Protein AF-A0A9D7F1U1-F1 (afdb_monomer_lite)

Radius of gyration: 26.23 Å; chains: 1; bounding box: 65×51×96 Å

Secondary structure (DSSP, 8-state):
-PPPPPPPPP---------------TTTTS---------PPPPSS-HHHHHHHHHHHHHHHHHHHHHHHHHHHHHS---TTT-SHHHHHHHHHHHHHTT--SSS-EEETTEEE-----HHHHGGGHHHHHHT--TTHHHHHHHHHHHHHHHHHHHHTT--HHHHHHHHHHHHHHHHHHHHH-HHHHHT--HHHHHHHHHHHHHHTT-SSHHHHHHHHHHHHTT-THHHHHHHHHHHHHHHHH-HHHHHHHHHHHHHHHIIIIITTTGGG-TTHHHHHHHHHHHHHHHHTSPPTTSPTTPPPHHHHHSSSTHHHHHHHS-S-HHHHHHHHHHHHHHHHHHHHHHHHHHHHHHHHHHHS--------

Foldseek 3Di:
DDDDDDDDDDPDDPPPPPPVPPPDDPPVQFDDDQDDDDDDDDDPDDLVVLVVVLVVLLVVLLVVLVVLLVVLLVVAPDDLVQDCQVVLLVQLLVCVVVVHQSQDWDDTVPDIDGPQAFCLQRVVQNVCVVVVHPSQVSLSVLLSVLLVVVLVVCSVSVHRSVVSSCSSNVVSVVSVVCCVPPSNCSNNDSCSSLVSLCSQCVVQLQGPDLLSNLVSLQSNVRGDVVSVLCLVLSLLLCCLVPNNVSSVSNVVSNVVSCCVRPCVVHCVVPVCSNVVSVVSVVVVVLVQQDDDPPDDPPDGRPNVVPDPDPLVVLSVPPDDDSSSSVVVSVVVVSVVSVVVSVVVSVVSNVVVVVSPPPPPPPPPD

Sequence (365 aa):
MEKPVRPLLEPRSLADRRTVGCRGGPLALFPYRPCPRAPAKAPILPFWGQCLAIAVLFLACCTFVLFQIWPVFDEFPIDPLQSDVIPSMEIYVKRLLGGEKVYRTLHFPGWDVEPTYFTMNWLPYVVPELLKIDYRWLPLGIFYGMTGIFVGRMLWQRRPIGEVALKTVLPFLALWLLIREDRHIFGHSVELTAVGFYLFLALTLFHRRTWLMALGIVPCLLSRYAFTFWLPAYFAMIWIAKGFGPAFRTGLYTLLGVVLLYIIPFWMKDPGILTRGLDYYEKTAIGQWQTQPWQEPGQKPFHLNRGLSFSLVFFDYWPGALEDKIAAARKVQFWVCLIAAAGMLIGFYFWKKEGSSPSTSASLV

Structure (mmCIF, N/CA/C/O backbone):
data_AF-A0A9D7F1U1-F1
#
_entry.id   AF-A0A9D7F1U1-F1
#
loop_
_atom_site.group_PDB
_atom_site.id
_atom_site.type_symbol
_atom_site.label_atom_id
_atom_site.label_alt_id
_atom_site.label_comp_id
_atom_site.label_asym_id
_atom_site.label_entity_id
_atom_site.label_seq_id
_atom_site.pdbx_PDB_ins_code
_atom_site.Cartn_x
_atom_site.Cartn_y
_atom_site.Cartn_z
_atom_site.occupancy
_atom_site.B_iso_or_equiv
_atom_site.auth_seq_id
_atom_site.auth_comp_id
_atom_site.auth_asym_id
_atom_site.auth_atom_id
_atom_site.pdbx_PDB_model_num
ATOM 1 N N . MET A 1 1 ? -12.581 -28.860 71.027 1.00 49.88 1 MET A N 1
ATOM 2 C CA . MET A 1 1 ? -12.168 -28.273 69.733 1.00 49.88 1 MET A CA 1
ATOM 3 C C . MET A 1 1 ? -13.411 -27.732 69.046 1.00 49.88 1 MET A C 1
ATOM 5 O O . MET A 1 1 ? -14.097 -28.464 68.343 1.00 49.88 1 MET A O 1
ATOM 9 N N . GLU A 1 2 ? -13.747 -26.480 69.342 1.00 45.66 2 GLU A N 1
ATOM 10 C CA . GLU A 1 2 ? -14.898 -25.780 68.767 1.00 45.66 2 GLU A CA 1
ATOM 11 C C . GLU A 1 2 ? -14.548 -25.268 67.366 1.00 45.66 2 GLU A C 1
ATOM 13 O O . GLU A 1 2 ? -13.493 -24.669 67.152 1.00 45.66 2 GLU A O 1
ATOM 18 N N . LYS A 1 3 ? -15.415 -25.549 66.389 1.00 48.84 3 LYS A N 1
ATOM 19 C CA . LYS A 1 3 ? -15.281 -25.037 65.021 1.00 48.84 3 LYS A CA 1
ATOM 20 C C . LYS A 1 3 ? -15.786 -23.589 64.971 1.00 48.84 3 LYS A C 1
ATOM 22 O O . LYS A 1 3 ? -16.883 -23.336 65.467 1.00 48.84 3 LYS A O 1
ATOM 27 N N . PRO A 1 4 ? -15.058 -22.657 64.331 1.00 64.25 4 PRO A N 1
ATOM 28 C CA . PRO A 1 4 ? -15.508 -21.280 64.200 1.00 64.25 4 PRO A CA 1
ATOM 29 C C . PRO A 1 4 ? -16.709 -21.195 63.249 1.00 64.25 4 PRO A C 1
ATOM 31 O O . PRO A 1 4 ? -16.689 -21.714 62.128 1.00 64.25 4 PRO A O 1
ATOM 34 N N . VAL A 1 5 ? -17.759 -20.528 63.724 1.00 65.31 5 VAL A N 1
ATOM 35 C CA . VAL A 1 5 ? -18.985 -20.208 62.988 1.00 65.31 5 VAL A CA 1
ATOM 36 C C . VAL A 1 5 ? -18.647 -19.195 61.891 1.00 65.31 5 VAL A C 1
ATOM 38 O O . VAL A 1 5 ? -18.118 -18.120 62.168 1.00 65.31 5 VAL A O 1
ATOM 41 N N . ARG A 1 6 ? -18.921 -19.540 60.625 1.00 57.69 6 ARG A N 1
ATOM 42 C CA . ARG A 1 6 ? -18.781 -18.605 59.497 1.00 57.69 6 ARG A CA 1
ATOM 43 C C . ARG A 1 6 ? -19.891 -17.547 59.561 1.00 57.69 6 ARG A C 1
ATOM 45 O O . ARG A 1 6 ? -21.046 -17.928 59.748 1.00 57.69 6 ARG A O 1
ATOM 52 N N . PRO A 1 7 ? -19.581 -16.256 59.351 1.00 61.38 7 PRO A N 1
ATOM 53 C CA . PRO A 1 7 ? -20.593 -15.213 59.295 1.00 61.38 7 PRO A CA 1
ATOM 54 C C . PRO A 1 7 ? -21.490 -15.398 58.064 1.00 61.38 7 PRO A C 1
ATOM 56 O O . PRO A 1 7 ? -21.017 -15.674 56.958 1.00 61.38 7 PRO A O 1
ATOM 59 N N . LEU A 1 8 ? -22.796 -15.265 58.295 1.00 58.19 8 LEU A N 1
ATOM 60 C CA . LEU A 1 8 ? -23.842 -15.243 57.280 1.00 58.19 8 LEU A CA 1
ATOM 61 C C . LEU A 1 8 ? -23.589 -14.074 56.321 1.00 58.19 8 LEU A C 1
ATOM 63 O O . LEU A 1 8 ? -23.555 -12.916 56.727 1.00 58.19 8 LEU A O 1
ATOM 67 N N . LEU A 1 9 ? -23.382 -14.403 55.047 1.00 55.56 9 LEU A N 1
ATOM 68 C CA . LEU A 1 9 ? -23.273 -13.439 53.958 1.00 55.56 9 LEU A CA 1
ATOM 69 C C . LEU A 1 9 ? -24.599 -12.688 53.811 1.00 55.56 9 LEU A C 1
ATOM 71 O O . LEU A 1 9 ? -25.641 -13.306 53.590 1.00 55.56 9 LEU A O 1
ATOM 75 N N . GLU A 1 10 ? -24.542 -11.361 53.903 1.00 50.16 10 GLU A N 1
ATOM 76 C CA . GLU A 1 10 ? -25.684 -10.493 53.640 1.00 50.16 10 GLU A CA 1
ATOM 77 C C . GLU A 1 10 ? -26.218 -10.676 52.205 1.00 50.16 10 GLU A C 1
ATOM 79 O O . GLU A 1 10 ? -25.436 -10.802 51.249 1.00 50.16 10 GLU A O 1
ATOM 84 N N . PRO A 1 11 ? -27.549 -10.660 52.018 1.00 59.25 11 PRO A N 1
ATOM 85 C CA . PRO A 1 11 ? -28.164 -10.712 50.702 1.00 59.25 11 PRO A CA 1
ATOM 86 C C . PRO A 1 11 ? -27.845 -9.427 49.929 1.00 59.25 11 PRO A C 1
ATOM 88 O O . PRO A 1 11 ? -28.395 -8.359 50.189 1.00 59.25 11 PRO A O 1
ATOM 91 N N . ARG A 1 12 ? -26.950 -9.531 48.940 1.00 50.03 12 ARG A N 1
ATOM 92 C CA . ARG A 1 12 ? -26.678 -8.441 47.993 1.00 50.03 12 ARG A CA 1
ATOM 93 C C . ARG A 1 12 ? -27.969 -8.040 47.279 1.00 50.03 12 ARG A C 1
ATOM 95 O O . ARG A 1 12 ? -28.574 -8.849 46.575 1.00 50.03 12 ARG A O 1
ATOM 102 N N . SER A 1 13 ? -28.348 -6.777 47.450 1.00 53.91 13 SER A N 1
ATOM 103 C CA . SER A 1 13 ? -29.507 -6.158 46.813 1.00 53.91 13 SER A CA 1
ATOM 104 C C . SER A 1 13 ? -29.425 -6.300 45.282 1.00 53.91 13 SER A C 1
ATOM 106 O O . SER A 1 13 ? -28.419 -5.997 44.640 1.00 53.91 13 SER A O 1
ATOM 108 N N . LEU A 1 14 ? -30.505 -6.815 44.695 1.00 53.75 14 LEU A N 1
ATOM 109 C CA . LEU A 1 14 ? -30.678 -7.077 43.262 1.00 53.75 14 LEU A CA 1
ATOM 110 C C . LEU A 1 14 ? -31.097 -5.821 42.466 1.00 53.75 14 LEU A C 1
ATOM 112 O O . LEU A 1 14 ? -31.514 -5.934 41.314 1.00 53.75 14 LEU A O 1
ATOM 116 N N . ALA A 1 15 ? -31.011 -4.627 43.059 1.00 49.06 15 ALA A N 1
ATOM 117 C CA . ALA A 1 15 ? -31.750 -3.456 42.588 1.00 49.06 15 ALA A CA 1
ATOM 118 C C . ALA A 1 15 ? -31.075 -2.616 41.485 1.00 49.06 15 ALA A C 1
ATOM 120 O O . ALA A 1 15 ? -31.738 -1.739 40.940 1.00 49.06 15 ALA A O 1
ATOM 121 N N . ASP A 1 16 ? -29.825 -2.881 41.087 1.00 46.50 16 ASP A N 1
ATOM 122 C CA . ASP A 1 16 ? -29.094 -1.961 40.193 1.00 46.50 16 ASP A CA 1
ATOM 123 C C . ASP A 1 16 ? -28.615 -2.582 38.867 1.00 46.50 16 ASP A C 1
ATOM 125 O O . ASP A 1 16 ? -27.456 -2.502 38.464 1.00 46.50 16 ASP A O 1
ATOM 129 N N . ARG A 1 17 ? -29.535 -3.247 38.153 1.00 44.75 17 ARG A N 1
ATOM 130 C CA . ARG A 1 17 ? -29.321 -3.711 36.766 1.00 44.75 17 ARG A CA 1
ATOM 131 C C . ARG A 1 17 ? -30.152 -2.927 35.751 1.00 44.75 17 ARG A C 1
ATOM 133 O O . ARG A 1 17 ? -30.744 -3.510 34.847 1.00 44.75 17 ARG A O 1
ATOM 140 N N . ARG A 1 18 ? -30.152 -1.593 35.824 1.00 43.53 18 ARG A N 1
ATOM 141 C CA . ARG A 1 18 ? -30.482 -0.767 34.647 1.00 43.53 18 ARG A CA 1
ATOM 142 C C . ARG A 1 18 ? -29.243 -0.616 33.770 1.00 43.53 18 ARG A C 1
ATOM 144 O O . ARG A 1 18 ? -28.726 0.474 33.550 1.00 43.53 18 ARG A O 1
ATOM 151 N N . THR A 1 19 ? -28.763 -1.734 33.234 1.00 47.16 19 THR A N 1
ATOM 152 C CA . THR A 1 19 ? -27.874 -1.695 32.078 1.00 47.16 19 THR A CA 1
ATOM 153 C C . THR A 1 19 ? -28.698 -1.193 30.901 1.00 47.16 19 THR A C 1
ATOM 155 O O . THR A 1 19 ? -29.489 -1.924 30.310 1.00 47.16 19 THR A O 1
ATOM 158 N N . VAL A 1 20 ? -28.543 0.094 30.589 1.00 47.28 20 VAL A N 1
ATOM 159 C CA . VAL A 1 20 ? -29.037 0.710 29.357 1.00 47.28 20 VAL A CA 1
ATOM 160 C C . VAL A 1 20 ? -28.506 -0.122 28.193 1.00 47.28 20 VAL A C 1
ATOM 162 O O . VAL A 1 20 ? -27.335 -0.049 27.818 1.00 47.28 20 VAL A O 1
ATOM 165 N N . GLY A 1 21 ? -29.366 -0.994 27.675 1.00 40.97 21 GLY A N 1
ATOM 166 C CA . GLY A 1 21 ? -29.076 -1.847 26.542 1.00 40.97 21 GLY A CA 1
ATOM 167 C C . GLY A 1 21 ? -28.966 -0.984 25.298 1.00 40.97 21 GLY A C 1
ATOM 168 O O . GLY A 1 21 ? -29.963 -0.734 24.625 1.00 40.97 21 GLY A O 1
ATOM 169 N N . CYS A 1 22 ? -27.754 -0.539 24.973 1.00 46.47 22 CYS A N 1
ATOM 170 C CA . CYS A 1 22 ? -27.427 -0.075 23.632 1.00 46.47 22 CYS A CA 1
ATOM 171 C C . CYS A 1 22 ? -27.653 -1.251 22.671 1.00 46.47 22 CYS A C 1
ATOM 173 O O . CYS A 1 22 ? -26.765 -2.084 22.480 1.00 46.47 22 CYS A O 1
ATOM 175 N N . ARG A 1 23 ? -28.867 -1.356 22.114 1.00 45.62 23 ARG A N 1
ATOM 176 C CA . ARG A 1 23 ? -29.212 -2.327 21.071 1.00 45.62 23 ARG A CA 1
ATOM 177 C C . ARG A 1 23 ? -28.221 -2.147 19.923 1.00 45.62 23 ARG A C 1
ATOM 179 O O . ARG A 1 23 ? -28.150 -1.080 19.317 1.00 45.62 23 ARG A O 1
ATOM 186 N N . GLY A 1 24 ? -27.414 -3.176 19.675 1.00 43.91 24 GLY A N 1
ATOM 187 C CA . GLY A 1 24 ? -26.454 -3.192 18.580 1.00 43.91 24 GLY A CA 1
ATOM 188 C C . GLY A 1 24 ? -27.198 -3.161 17.252 1.00 43.91 24 GLY A C 1
ATOM 189 O O . GLY A 1 24 ? -27.845 -4.137 16.890 1.00 43.91 24 GLY A O 1
ATOM 190 N N . GLY A 1 25 ? -27.123 -2.035 16.543 1.00 48.44 25 GLY A N 1
ATOM 191 C CA . GLY A 1 25 ? -27.568 -1.956 15.156 1.00 48.44 25 GLY A CA 1
ATOM 192 C C . GLY A 1 25 ? -26.715 -2.850 14.237 1.00 48.44 25 GLY A C 1
ATOM 193 O O . GLY A 1 25 ? -25.594 -3.217 14.600 1.00 48.44 25 GLY A O 1
ATOM 194 N N . PRO A 1 26 ? -27.205 -3.176 13.030 1.00 45.78 26 PRO A N 1
ATOM 195 C CA . PRO A 1 26 ? -26.571 -4.119 12.096 1.00 45.78 26 PRO A CA 1
ATOM 196 C C . PRO A 1 26 ? -25.168 -3.709 11.600 1.00 45.78 26 PRO A C 1
ATOM 198 O O . PRO A 1 26 ? -24.435 -4.540 11.076 1.00 45.78 26 PRO A O 1
ATOM 201 N N . LEU A 1 27 ? -24.735 -2.467 11.843 1.00 46.66 27 LEU A N 1
ATOM 202 C CA . LEU A 1 27 ? -23.365 -1.988 11.596 1.00 46.66 27 LEU A CA 1
ATOM 203 C C . LEU A 1 27 ? -22.387 -2.227 12.767 1.00 46.66 27 LEU A C 1
ATOM 205 O O . LEU A 1 27 ? -21.242 -1.778 12.726 1.00 46.66 27 LEU A O 1
ATOM 209 N N . ALA A 1 28 ? -22.779 -2.988 13.797 1.00 47.84 28 ALA A N 1
ATOM 210 C CA . ALA A 1 28 ? -21.931 -3.372 14.933 1.00 47.84 28 ALA A CA 1
ATOM 211 C C . ALA A 1 28 ? -20.834 -4.407 14.583 1.00 47.84 28 ALA A C 1
ATOM 213 O O . ALA A 1 28 ? -20.447 -5.225 15.421 1.00 47.84 28 ALA A O 1
ATOM 214 N N . LEU A 1 29 ? -20.283 -4.365 13.366 1.00 47.88 29 LEU A N 1
ATOM 215 C CA . LEU A 1 29 ? -19.153 -5.202 12.955 1.00 47.88 29 LEU A CA 1
ATOM 216 C C . LEU A 1 29 ? -17.880 -4.913 13.768 1.00 47.88 29 LEU A C 1
ATOM 218 O O . LEU A 1 29 ? -17.002 -5.767 13.832 1.00 47.88 29 LEU A O 1
ATOM 222 N N . PHE A 1 30 ? -17.808 -3.763 14.453 1.00 51.59 30 PHE A N 1
ATOM 223 C CA . PHE A 1 30 ? -16.630 -3.312 15.193 1.00 51.59 30 PHE A CA 1
ATOM 224 C C . PHE A 1 30 ? -16.944 -2.885 16.640 1.00 51.59 30 PHE A C 1
ATOM 226 O O . PHE A 1 30 ? -16.985 -1.688 16.938 1.00 51.59 30 PHE A O 1
ATOM 233 N N . PRO A 1 31 ? -17.128 -3.817 17.591 1.00 46.94 31 PRO A N 1
ATOM 234 C CA . PRO A 1 31 ? -17.424 -3.463 18.975 1.00 46.94 31 PRO A CA 1
ATOM 235 C C . PRO A 1 31 ? -16.177 -2.891 19.680 1.00 46.94 31 PRO A C 1
ATOM 237 O O . PRO A 1 31 ? -15.335 -3.614 20.221 1.00 46.94 31 PRO A O 1
ATOM 240 N N . TYR A 1 32 ? -16.045 -1.567 19.684 1.00 51.88 32 TYR A N 1
ATOM 241 C CA . TYR A 1 32 ? -15.011 -0.833 20.419 1.00 51.88 32 TYR A CA 1
ATOM 242 C C . TYR A 1 32 ? -15.495 -0.519 21.844 1.00 51.88 32 TYR A C 1
ATOM 244 O O . TYR A 1 32 ? -16.664 -0.190 22.034 1.00 51.88 32 TYR A O 1
ATOM 252 N N . ARG A 1 33 ? -14.625 -0.642 22.858 1.00 49.97 33 ARG A N 1
ATOM 253 C CA . ARG A 1 33 ? -14.911 -0.090 24.194 1.00 49.97 33 ARG A CA 1
ATOM 254 C C . ARG A 1 33 ? -14.478 1.378 24.169 1.00 49.97 33 ARG A C 1
ATOM 256 O O . ARG A 1 33 ? -13.289 1.608 23.953 1.00 49.97 33 ARG A O 1
ATOM 263 N N . PRO A 1 34 ? -15.387 2.356 24.319 1.00 52.88 34 PRO A N 1
ATOM 264 C CA . PRO A 1 34 ? -14.976 3.749 24.405 1.00 52.88 34 PRO A CA 1
ATOM 265 C C . PRO A 1 34 ? -14.029 3.912 25.599 1.00 52.88 34 PRO A C 1
ATOM 267 O O . PRO A 1 34 ? -14.307 3.413 26.688 1.00 52.88 34 PRO A O 1
ATOM 270 N N . CYS A 1 35 ? -12.894 4.573 25.375 1.00 48.28 35 CYS A N 1
ATOM 271 C CA . CYS A 1 35 ? -12.052 5.038 26.470 1.00 48.28 35 CYS A CA 1
ATOM 272 C C . CYS A 1 35 ? -12.890 6.034 27.294 1.00 48.28 35 CYS A C 1
ATOM 274 O O . CYS A 1 35 ? -13.525 6.893 26.667 1.00 48.28 35 CYS A O 1
ATOM 276 N N . PRO A 1 36 ? -12.945 5.929 28.635 1.00 51.25 36 PRO A N 1
ATOM 277 C CA . PRO A 1 36 ? -13.635 6.913 29.456 1.00 51.25 36 PRO A CA 1
ATOM 278 C C . PRO A 1 36 ? -12.988 8.275 29.201 1.00 51.25 36 PRO A C 1
ATOM 280 O O . PRO A 1 36 ? -11.840 8.515 29.563 1.00 51.25 36 PRO A O 1
ATOM 283 N N . ARG A 1 37 ? -13.695 9.144 28.479 1.00 57.66 37 ARG A N 1
ATOM 284 C CA . ARG A 1 37 ? -13.260 10.518 28.236 1.00 57.66 37 ARG A CA 1
ATOM 285 C C . ARG A 1 37 ? -13.900 11.409 29.285 1.00 57.66 37 ARG A C 1
ATOM 287 O O . ARG A 1 37 ? -15.069 11.219 29.620 1.00 57.66 37 ARG A O 1
ATOM 294 N N . ALA A 1 38 ? -13.127 12.391 29.744 1.00 55.88 38 ALA A N 1
ATOM 295 C CA . ALA A 1 38 ? -13.643 13.527 30.493 1.00 55.88 38 ALA A CA 1
ATOM 296 C C . ALA A 1 38 ? -14.897 14.086 29.793 1.00 55.88 38 ALA A C 1
ATOM 298 O O . ALA A 1 38 ? -14.958 14.042 28.556 1.00 55.88 38 ALA A O 1
ATOM 299 N N . PRO A 1 39 ? -15.898 14.570 30.548 1.00 56.28 39 PRO A N 1
ATOM 300 C CA . PRO A 1 39 ? -17.157 15.040 29.989 1.00 56.28 39 PRO A CA 1
ATOM 301 C C . PRO A 1 39 ? -16.876 16.137 28.961 1.00 56.28 39 PRO A C 1
ATOM 303 O O . PRO A 1 39 ? -16.478 17.252 29.295 1.00 56.28 39 PRO A O 1
ATOM 306 N N . ALA A 1 40 ? -17.023 15.794 27.682 1.00 61.97 40 ALA A N 1
ATOM 307 C CA . ALA A 1 40 ? -16.895 16.763 26.611 1.00 61.97 40 ALA A CA 1
ATOM 308 C C . ALA A 1 40 ? -18.034 17.780 26.750 1.00 61.97 40 ALA A C 1
ATOM 310 O O . ALA A 1 40 ? -19.170 17.398 27.044 1.00 61.97 40 ALA A O 1
ATOM 311 N N . LYS A 1 41 ? -17.733 19.065 26.518 1.00 72.25 41 LYS A N 1
ATOM 312 C CA . LYS A 1 41 ? -18.761 20.105 26.370 1.00 72.25 41 LYS A CA 1
ATOM 313 C C . LYS A 1 41 ? -19.825 19.613 25.384 1.00 72.25 41 LYS A C 1
ATOM 315 O O . LYS A 1 41 ? -19.483 18.953 24.397 1.00 72.25 41 LYS A O 1
ATOM 320 N N . ALA A 1 42 ? -21.094 19.908 25.673 1.00 72.69 42 ALA A N 1
ATOM 321 C CA . ALA A 1 42 ? -22.208 19.486 24.833 1.00 72.69 42 ALA A CA 1
ATOM 322 C C . ALA A 1 42 ? -21.925 19.860 23.364 1.00 72.69 42 ALA A C 1
ATOM 324 O O . ALA A 1 42 ? -21.474 20.977 23.095 1.00 72.69 42 ALA A O 1
ATOM 325 N N . PRO A 1 43 ? -22.108 18.927 22.416 1.00 75.06 43 PRO A N 1
ATOM 326 C CA . PRO A 1 43 ? -21.813 19.202 21.020 1.00 75.06 43 PRO A CA 1
ATOM 327 C C . PRO A 1 43 ? -22.715 20.320 20.483 1.00 75.06 43 PRO A C 1
ATOM 329 O O . PRO A 1 43 ? -23.902 20.355 20.789 1.00 75.06 43 PRO A O 1
ATOM 332 N N . ILE A 1 44 ? -22.154 21.189 19.635 1.00 76.31 44 ILE A N 1
ATOM 333 C CA . ILE A 1 44 ? -22.866 22.322 19.010 1.00 76.31 44 ILE A CA 1
ATOM 334 C C . ILE A 1 44 ? -24.017 21.835 18.107 1.00 76.31 44 ILE A C 1
ATOM 336 O O . ILE A 1 44 ? -25.045 22.492 18.002 1.00 76.31 44 ILE A O 1
ATOM 340 N N . LEU A 1 45 ? -23.855 20.669 17.467 1.00 80.94 45 LEU A N 1
ATOM 341 C CA . LEU A 1 45 ? -24.839 20.066 16.561 1.00 80.94 45 LEU A CA 1
ATOM 342 C C . LEU A 1 45 ? -25.320 18.700 17.073 1.00 80.94 45 LEU A C 1
ATOM 344 O O . LEU A 1 45 ? -24.515 17.948 17.641 1.00 80.94 45 LEU A O 1
ATOM 348 N N . PRO A 1 46 ? -26.581 18.309 16.792 1.00 91.44 46 PRO A N 1
ATOM 349 C CA . PRO A 1 46 ? -27.045 16.947 17.030 1.00 91.44 46 PRO A CA 1
ATOM 350 C C . PRO A 1 46 ? -26.215 15.945 16.214 1.00 91.44 46 PRO A C 1
ATOM 352 O O . PRO A 1 46 ? -25.673 16.275 15.158 1.00 91.44 46 PRO A O 1
ATOM 355 N N . PHE A 1 47 ? -26.133 14.696 16.682 1.00 90.38 47 PHE A N 1
ATOM 356 C CA . PHE A 1 47 ? -25.312 13.647 16.057 1.00 90.38 47 PHE A CA 1
ATOM 357 C C . PHE A 1 47 ? -25.575 13.485 14.549 1.00 90.38 47 PHE A C 1
ATOM 359 O O . PHE A 1 47 ? -24.634 13.399 13.764 1.00 90.38 47 PHE A O 1
ATOM 366 N N . TRP A 1 48 ? -26.844 13.512 14.134 1.00 93.25 48 TRP A N 1
ATOM 367 C CA . TRP A 1 48 ? -27.224 13.421 12.722 1.00 93.25 48 TRP A CA 1
ATOM 368 C C . TRP A 1 48 ? -26.770 14.629 11.900 1.00 93.25 48 TRP A C 1
ATOM 370 O O . TRP A 1 48 ? -26.312 14.452 10.775 1.00 93.25 48 TRP A O 1
ATOM 380 N N . GLY A 1 49 ? -26.804 15.834 12.480 1.00 94.62 49 GLY A N 1
ATOM 381 C CA . GLY A 1 49 ? -26.275 17.040 11.840 1.00 94.62 49 GLY A CA 1
ATOM 382 C C . GLY A 1 49 ? -24.764 16.953 11.611 1.00 94.62 49 GLY A C 1
ATOM 383 O O . GLY A 1 49 ? -24.281 17.302 10.540 1.00 94.62 49 GLY A O 1
ATOM 384 N N . GLN A 1 50 ? -24.019 16.402 12.576 1.00 93.25 50 GLN A N 1
ATOM 385 C CA . GLN A 1 50 ? -22.580 16.146 12.422 1.00 93.25 50 GLN A CA 1
ATOM 386 C C . GLN A 1 50 ? -22.287 15.099 11.341 1.00 93.25 50 GLN A C 1
ATOM 388 O O . GLN A 1 50 ? -21.375 15.287 10.537 1.00 93.25 50 GLN A O 1
ATOM 393 N N . CYS A 1 51 ? -23.059 14.006 11.309 1.00 95.50 51 CYS A N 1
ATOM 394 C CA . CYS A 1 51 ? -22.906 12.967 10.291 1.00 95.50 51 CYS A CA 1
ATOM 395 C C . CYS A 1 51 ? -23.158 13.520 8.889 1.00 95.50 51 CYS A C 1
ATOM 397 O O . CYS A 1 51 ? -22.356 13.270 7.994 1.00 95.50 51 CYS A O 1
ATOM 399 N N . LEU A 1 52 ? -24.228 14.302 8.712 1.00 96.88 52 LEU A N 1
ATOM 400 C CA . LEU A 1 52 ? -24.550 14.928 7.433 1.00 96.88 52 LEU A CA 1
ATOM 401 C C . LEU A 1 52 ? -23.453 15.907 6.997 1.00 96.88 52 LEU A C 1
ATOM 403 O O . LEU A 1 52 ? -22.988 15.821 5.866 1.00 96.88 52 LEU A O 1
ATOM 407 N N . ALA A 1 53 ? -22.987 16.782 7.894 1.00 96.62 53 ALA A N 1
ATOM 408 C CA . ALA A 1 53 ? -21.931 17.745 7.581 1.00 96.62 53 ALA A CA 1
ATOM 409 C C . ALA A 1 53 ? -20.632 17.060 7.119 1.00 96.62 53 ALA A C 1
ATOM 411 O O . ALA A 1 53 ? -20.040 17.458 6.118 1.00 96.62 53 ALA A O 1
ATOM 412 N N . ILE A 1 54 ? -20.206 15.996 7.808 1.00 97.75 54 ILE A N 1
ATOM 413 C CA . ILE A 1 54 ? -19.003 15.243 7.426 1.00 97.75 54 ILE A CA 1
ATOM 414 C C . ILE A 1 54 ? -19.219 14.416 6.161 1.00 97.75 54 ILE A C 1
ATOM 416 O O . ILE A 1 54 ? -18.295 14.308 5.362 1.00 97.75 54 ILE A O 1
ATOM 420 N N . ALA A 1 55 ? -20.414 13.865 5.941 1.00 97.94 55 ALA A N 1
ATOM 421 C CA . ALA A 1 55 ? -20.732 13.173 4.696 1.00 97.94 55 ALA A CA 1
ATOM 422 C C . ALA A 1 55 ? -20.666 14.129 3.495 1.00 97.94 55 ALA A C 1
ATOM 424 O O . ALA A 1 55 ? -20.045 13.793 2.491 1.00 97.94 55 ALA A O 1
ATOM 425 N N . VAL A 1 56 ? -21.228 15.337 3.619 1.00 98.19 56 VAL A N 1
ATOM 426 C CA . VAL A 1 56 ? -21.134 16.385 2.589 1.00 98.19 56 VAL A CA 1
ATOM 427 C C . VAL A 1 56 ? -19.679 16.784 2.350 1.00 98.19 56 VAL A C 1
ATOM 429 O O . VAL A 1 56 ? -19.249 16.823 1.201 1.00 98.19 56 VAL A O 1
ATOM 432 N N . LEU A 1 57 ? -18.896 17.011 3.411 1.00 98.31 57 LEU A N 1
ATOM 433 C CA . LEU A 1 57 ? -17.468 17.324 3.291 1.00 98.31 57 LEU A CA 1
ATOM 434 C C . LEU A 1 57 ? -16.696 16.208 2.571 1.00 98.31 57 LEU A C 1
ATOM 436 O O . LEU A 1 57 ? -15.931 16.482 1.653 1.00 98.31 57 LEU A O 1
ATOM 440 N N . PHE A 1 58 ? -16.913 14.952 2.963 1.00 98.56 58 PHE A N 1
ATOM 441 C CA . PHE A 1 58 ? -16.273 13.794 2.344 1.00 98.56 58 PHE A CA 1
ATOM 442 C C . PHE A 1 58 ? -16.629 13.680 0.855 1.00 98.56 58 PHE A C 1
ATOM 444 O O . PHE A 1 58 ? -15.735 13.535 0.025 1.00 98.56 58 PHE A O 1
ATOM 451 N N . LEU A 1 59 ? -17.912 13.817 0.503 1.00 98.56 59 LEU A N 1
ATOM 452 C CA . LEU A 1 59 ? -18.369 13.791 -0.889 1.00 98.56 59 LEU A CA 1
ATOM 453 C C . LEU A 1 59 ? -17.805 14.960 -1.707 1.00 98.56 59 LEU A C 1
ATOM 455 O O . LEU A 1 59 ? -17.427 14.758 -2.862 1.00 98.56 59 LEU A O 1
ATOM 459 N N . ALA A 1 60 ? -17.681 16.149 -1.112 1.00 98.56 60 ALA A N 1
ATOM 460 C CA . ALA A 1 60 ? -17.040 17.296 -1.747 1.00 98.56 60 ALA A CA 1
ATOM 461 C C . ALA A 1 60 ? -15.553 17.019 -2.027 1.00 98.56 60 ALA A C 1
ATOM 463 O O . ALA A 1 60 ? -15.090 17.267 -3.137 1.00 98.56 60 ALA A O 1
ATOM 464 N N . CYS A 1 61 ? -14.820 16.431 -1.074 1.00 98.62 61 CYS A N 1
ATOM 465 C CA . CYS A 1 61 ? -13.426 16.024 -1.271 1.00 98.62 61 CYS A CA 1
ATOM 466 C C . CYS A 1 61 ? -13.269 14.942 -2.355 1.00 98.62 61 CYS A C 1
ATOM 468 O O . CYS A 1 61 ? -12.375 15.053 -3.195 1.00 98.62 61 CYS A O 1
ATOM 470 N N . CYS A 1 62 ? -14.141 13.926 -2.374 1.00 98.56 62 CYS A N 1
ATOM 471 C CA . CYS A 1 62 ? -14.170 12.913 -3.434 1.00 98.56 62 CYS A CA 1
ATOM 472 C C . CYS A 1 62 ? -14.416 13.549 -4.803 1.00 98.56 62 CYS A C 1
ATOM 474 O O . CYS A 1 62 ? -13.660 13.305 -5.736 1.00 98.56 62 CYS A O 1
ATOM 476 N N . THR A 1 63 ? -15.436 14.400 -4.911 1.00 98.50 63 THR A N 1
ATOM 477 C CA . THR A 1 63 ? -15.788 15.077 -6.169 1.00 98.50 63 THR A CA 1
ATOM 478 C C . THR A 1 63 ? -14.655 15.975 -6.653 1.00 98.50 63 THR A C 1
ATOM 480 O O . THR A 1 63 ? -14.312 15.954 -7.832 1.00 98.50 63 THR A O 1
ATOM 483 N N . PHE A 1 64 ? -14.029 16.721 -5.740 1.00 98.56 64 PHE A N 1
ATOM 484 C CA . PHE A 1 64 ? -12.885 17.566 -6.055 1.00 98.56 64 PHE A CA 1
ATOM 485 C C . PHE A 1 64 ? -11.723 16.751 -6.627 1.00 98.56 64 PHE A C 1
ATOM 487 O O . PHE A 1 64 ? -11.234 17.075 -7.703 1.00 98.56 64 PHE A O 1
ATOM 494 N N . VAL A 1 65 ? -11.303 15.675 -5.954 1.00 98.38 65 VAL A N 1
ATOM 495 C CA . VAL A 1 65 ? -10.209 14.827 -6.452 1.00 98.38 65 VAL A CA 1
ATOM 496 C C . VAL A 1 65 ? -10.585 14.156 -7.772 1.00 98.38 65 VAL A C 1
ATOM 498 O O . VAL A 1 65 ? -9.757 14.118 -8.674 1.00 98.38 65 VAL A O 1
ATOM 501 N N . LEU A 1 66 ? -11.824 13.684 -7.924 1.00 98.19 66 LEU A N 1
ATOM 502 C CA . LEU A 1 66 ? -12.298 13.090 -9.174 1.00 98.19 66 LEU A CA 1
ATOM 503 C C . LEU A 1 66 ? -12.161 14.065 -10.353 1.00 98.19 66 LEU A C 1
ATOM 505 O O . LEU A 1 66 ? -11.653 13.684 -11.405 1.00 98.19 66 LEU A O 1
ATOM 509 N N . PHE A 1 67 ? -12.532 15.332 -10.149 1.00 98.44 67 PHE A N 1
ATOM 510 C CA . PHE A 1 67 ? -12.372 16.390 -11.149 1.00 98.44 67 PHE A CA 1
ATOM 511 C C . PHE A 1 67 ? -10.901 16.648 -11.516 1.00 98.44 67 PHE A C 1
ATOM 513 O O . PHE A 1 67 ? -10.602 16.953 -12.664 1.00 98.44 67 PHE A O 1
ATOM 520 N N . GLN A 1 68 ? -9.972 16.500 -10.565 1.00 98.19 68 GLN A N 1
ATOM 521 C CA . GLN A 1 68 ? -8.533 16.647 -10.828 1.00 98.19 68 GLN A CA 1
ATOM 522 C C . GLN A 1 68 ? -7.932 15.432 -11.547 1.00 98.19 68 GLN A C 1
ATOM 524 O O . GLN A 1 68 ? -7.016 15.594 -12.346 1.00 98.19 68 GLN A O 1
ATOM 529 N N . ILE A 1 69 ? -8.426 14.225 -11.256 1.00 97.56 69 ILE A N 1
ATOM 530 C CA . ILE A 1 69 ? -7.909 12.967 -11.811 1.00 97.56 69 ILE A CA 1
ATOM 531 C C . ILE A 1 69 ? -8.366 12.753 -13.251 1.00 97.56 69 ILE A C 1
ATOM 533 O O . ILE A 1 69 ? -7.583 12.271 -14.061 1.00 97.56 69 ILE A O 1
ATOM 537 N N . TRP A 1 70 ? -9.611 13.111 -13.571 1.00 97.81 70 TRP A N 1
ATOM 538 C CA . TRP A 1 70 ? -10.177 12.897 -14.902 1.00 97.81 70 TRP A CA 1
ATOM 539 C C . TRP A 1 70 ? -9.257 13.358 -16.052 1.00 97.81 70 TRP A C 1
ATOM 541 O O . TRP A 1 70 ? -8.875 12.515 -16.860 1.00 97.81 70 TRP A O 1
ATOM 551 N N . PRO A 1 71 ? -8.800 14.628 -16.106 1.00 98.19 71 PRO A N 1
ATOM 552 C CA . PRO A 1 71 ? -7.925 15.079 -17.188 1.00 98.19 71 PRO A CA 1
ATOM 553 C C . PRO A 1 71 ? -6.561 14.380 -17.192 1.00 98.19 71 PRO A C 1
ATOM 555 O O . PRO A 1 71 ? -5.961 14.248 -18.248 1.00 98.19 71 PRO A O 1
ATOM 558 N N . VAL A 1 72 ? -6.069 13.907 -16.041 1.00 98.06 72 VAL A N 1
ATOM 559 C CA . VAL A 1 72 ? -4.803 13.160 -15.966 1.00 98.06 72 VAL A CA 1
ATOM 560 C C . VAL A 1 72 ? -4.953 11.803 -16.651 1.00 98.06 72 VAL A C 1
ATOM 562 O O . VAL A 1 72 ? -4.043 11.356 -17.338 1.00 98.06 72 VAL A O 1
ATOM 565 N N . PHE A 1 73 ? -6.098 11.138 -16.499 1.00 97.81 73 PHE A N 1
ATOM 566 C CA . PHE A 1 73 ? -6.320 9.843 -17.142 1.00 97.81 73 PHE A CA 1
ATOM 567 C C . PHE A 1 73 ? -6.489 9.944 -18.657 1.00 97.81 73 PHE A C 1
ATOM 569 O O . PHE A 1 73 ? -6.082 9.011 -19.354 1.00 97.81 73 PHE A O 1
ATOM 576 N N . ASP A 1 74 ? -7.036 11.065 -19.132 1.00 97.62 74 ASP A N 1
ATOM 577 C CA . ASP A 1 74 ? -7.124 11.401 -20.555 1.00 97.62 74 ASP A CA 1
ATOM 578 C C . ASP A 1 74 ? -5.748 11.795 -21.131 1.00 97.62 74 ASP A C 1
ATOM 580 O O . ASP A 1 74 ? -5.405 11.394 -22.241 1.00 97.62 74 ASP A O 1
ATOM 584 N N . GLU A 1 75 ? -4.943 12.552 -20.373 1.00 97.94 75 GLU A N 1
ATOM 585 C CA . GLU A 1 75 ? -3.602 13.017 -20.769 1.00 97.94 75 GLU A CA 1
ATOM 586 C C . GLU A 1 75 ? -2.570 11.877 -20.824 1.00 97.94 75 GLU A C 1
ATOM 588 O O . GLU A 1 75 ? -1.742 11.838 -21.733 1.00 97.94 75 GLU A O 1
ATOM 593 N N . PHE A 1 76 ? -2.634 10.933 -19.880 1.00 97.81 76 PHE A N 1
ATOM 594 C CA . PHE A 1 76 ? -1.696 9.814 -19.761 1.00 97.81 76 PHE A CA 1
ATOM 595 C C . PHE A 1 76 ? -2.426 8.485 -19.992 1.00 97.81 76 PHE A C 1
ATOM 597 O O . PHE A 1 76 ? -2.805 7.818 -19.023 1.00 97.81 76 PHE A O 1
ATOM 604 N N . PRO A 1 77 ? -2.680 8.075 -21.249 1.00 97.56 77 PRO A N 1
ATOM 605 C CA . PRO A 1 77 ? -3.285 6.779 -21.527 1.00 97.56 77 PRO A CA 1
ATOM 606 C C . PRO A 1 77 ? -2.380 5.633 -21.053 1.00 97.56 77 PRO A C 1
ATOM 608 O O . PRO A 1 77 ? -1.165 5.782 -20.909 1.00 97.56 77 PRO A O 1
ATOM 611 N N . ILE A 1 78 ? -2.975 4.465 -20.804 1.00 97.44 78 ILE A N 1
ATOM 612 C CA . ILE A 1 78 ? -2.209 3.262 -20.459 1.00 97.44 78 ILE A CA 1
ATOM 613 C C . ILE A 1 78 ? -1.397 2.847 -21.691 1.00 97.44 78 ILE A C 1
ATOM 615 O O . ILE A 1 78 ? -1.951 2.333 -22.660 1.00 97.44 78 ILE A O 1
ATOM 619 N N . ASP A 1 79 ? -0.086 3.076 -21.635 1.00 96.56 79 ASP A N 1
ATOM 620 C CA . ASP A 1 79 ? 0.854 2.772 -22.711 1.00 96.56 79 ASP A CA 1
ATOM 621 C C . ASP A 1 79 ? 2.069 2.000 -22.157 1.00 96.56 79 ASP A C 1
ATOM 623 O O . ASP A 1 79 ? 2.815 2.550 -21.336 1.00 96.56 79 ASP A O 1
ATOM 627 N N . PRO A 1 80 ? 2.304 0.744 -22.595 1.00 95.94 80 PRO A N 1
ATOM 628 C CA . PRO A 1 80 ? 3.463 -0.045 -22.178 1.00 95.94 80 PRO A CA 1
ATOM 629 C C . PRO A 1 80 ? 4.814 0.552 -22.584 1.00 95.94 80 PRO A C 1
ATOM 631 O O . PRO A 1 80 ? 5.828 0.130 -22.036 1.00 95.94 80 PRO A O 1
ATOM 634 N N . LEU A 1 81 ? 4.856 1.513 -23.513 1.00 95.62 81 LEU A N 1
ATOM 635 C CA . LEU A 1 81 ? 6.079 2.241 -23.863 1.00 95.62 81 LEU A CA 1
ATOM 636 C C . LEU A 1 81 ? 6.450 3.313 -22.832 1.00 95.62 81 LEU A C 1
ATOM 638 O O . LEU A 1 81 ? 7.615 3.699 -22.750 1.00 95.62 81 LEU A O 1
ATOM 642 N N . GLN A 1 82 ? 5.478 3.800 -22.056 1.00 94.56 82 GLN A N 1
ATOM 643 C CA . GLN A 1 82 ? 5.690 4.849 -21.053 1.00 94.56 82 GLN A CA 1
ATOM 644 C C . GLN A 1 82 ? 5.844 4.273 -19.647 1.00 94.56 82 GLN A C 1
ATOM 646 O O . GLN A 1 82 ? 6.647 4.762 -18.851 1.00 94.56 82 GLN A O 1
ATOM 651 N N . SER A 1 83 ? 5.078 3.230 -19.324 1.00 95.25 83 SER A N 1
ATOM 652 C CA . SER A 1 83 ? 5.135 2.576 -18.021 1.00 95.25 83 SER A CA 1
ATOM 653 C C . SER A 1 83 ? 4.731 1.111 -18.104 1.00 95.25 83 SER A C 1
ATOM 655 O O . SER A 1 83 ? 3.775 0.742 -18.779 1.00 95.25 83 SER A O 1
ATOM 657 N N . ASP A 1 84 ? 5.418 0.275 -17.336 1.00 96.12 84 ASP A N 1
ATOM 658 C CA . ASP A 1 84 ? 5.151 -1.151 -17.201 1.00 96.12 84 ASP A CA 1
ATOM 659 C C . ASP A 1 84 ? 4.187 -1.485 -16.050 1.00 96.12 84 ASP A C 1
ATOM 661 O O . ASP A 1 84 ? 3.737 -2.625 -15.956 1.00 96.12 84 ASP A O 1
ATOM 665 N N . VAL A 1 85 ? 3.826 -0.531 -15.184 1.00 96.88 85 VAL A N 1
ATOM 666 C CA . VAL A 1 85 ? 3.083 -0.797 -13.937 1.00 96.88 85 VAL A CA 1
ATOM 667 C C . VAL A 1 85 ? 1.698 -1.394 -14.204 1.00 96.88 85 VAL A C 1
ATOM 669 O O . VAL A 1 85 ? 1.419 -2.524 -13.796 1.00 96.88 85 VAL A O 1
ATOM 672 N N . ILE A 1 86 ? 0.820 -0.655 -14.891 1.00 97.88 86 ILE A N 1
ATOM 673 C CA . ILE A 1 86 ? -0.544 -1.113 -15.207 1.00 97.88 86 ILE A CA 1
ATOM 674 C C . ILE A 1 86 ? -0.522 -2.244 -16.250 1.00 97.88 86 ILE A C 1
ATOM 676 O O . ILE A 1 86 ? -1.158 -3.271 -15.999 1.00 97.88 86 ILE A O 1
ATOM 680 N N . PRO A 1 87 ? 0.255 -2.153 -17.351 1.00 98.19 87 PRO A N 1
ATOM 681 C CA . PRO A 1 87 ? 0.362 -3.248 -18.315 1.00 98.19 87 PRO A CA 1
ATOM 682 C C . PRO A 1 87 ? 0.825 -4.574 -17.696 1.00 98.19 87 PRO A C 1
ATOM 684 O O . PRO A 1 87 ? 0.298 -5.631 -18.042 1.00 98.19 87 PRO A O 1
ATOM 687 N N . SER A 1 88 ? 1.739 -4.549 -16.719 1.00 98.06 88 SER A N 1
ATOM 688 C CA . SER A 1 88 ? 2.122 -5.758 -15.977 1.00 98.06 88 SER A CA 1
ATOM 689 C C . SER A 1 88 ? 0.926 -6.387 -15.259 1.00 98.06 88 SER A C 1
ATOM 691 O O . SER A 1 88 ? 0.758 -7.606 -15.295 1.00 98.06 88 SER A O 1
ATOM 693 N N . MET A 1 89 ? 0.066 -5.577 -14.632 1.00 98.06 89 MET A N 1
ATOM 694 C CA . MET A 1 89 ? -1.151 -6.056 -13.959 1.00 98.06 89 MET A CA 1
ATOM 695 C C . MET A 1 89 ? -2.137 -6.669 -14.938 1.00 98.06 89 MET A C 1
ATOM 697 O O . MET A 1 89 ? -2.688 -7.732 -14.653 1.00 98.06 89 MET A O 1
ATOM 701 N N . GLU A 1 90 ? -2.328 -6.042 -16.096 1.00 98.44 90 GLU A N 1
ATOM 702 C CA . GLU A 1 90 ? -3.140 -6.618 -17.161 1.00 98.44 90 GLU A CA 1
ATOM 703 C C . GLU A 1 90 ? -2.605 -7.979 -17.599 1.00 98.44 90 GLU A C 1
ATOM 705 O O . GLU A 1 90 ? -3.375 -8.932 -17.684 1.00 98.44 90 GLU A O 1
ATOM 710 N N . ILE A 1 91 ? -1.292 -8.108 -17.815 1.00 98.56 91 ILE A N 1
ATOM 711 C CA . ILE A 1 91 ? -0.683 -9.383 -18.206 1.00 98.56 91 ILE A CA 1
ATOM 712 C C . ILE A 1 91 ? -0.886 -10.441 -17.112 1.00 98.56 91 ILE A C 1
ATOM 714 O O . ILE A 1 91 ? -1.264 -11.569 -17.433 1.00 98.56 91 ILE A O 1
ATOM 718 N N . TYR A 1 92 ? -0.702 -10.113 -15.826 1.00 98.50 92 TYR A N 1
ATOM 719 C CA . TYR A 1 92 ? -0.958 -11.067 -14.737 1.00 98.50 92 TYR A CA 1
ATOM 720 C C . TYR A 1 92 ? -2.407 -11.548 -14.707 1.00 98.50 92 TYR A C 1
ATOM 722 O O . TYR A 1 92 ? -2.654 -12.751 -14.598 1.00 98.50 92 TYR A O 1
ATOM 730 N N . VAL A 1 93 ? -3.361 -10.621 -14.813 1.00 98.69 93 VAL A N 1
ATOM 731 C CA . VAL A 1 93 ? -4.792 -10.935 -14.786 1.00 98.69 93 VAL A CA 1
ATOM 732 C C . VAL A 1 93 ? -5.188 -11.749 -16.017 1.00 98.69 93 VAL A C 1
ATOM 734 O O . VAL A 1 93 ? -5.838 -12.782 -15.869 1.00 98.69 93 VAL A O 1
ATOM 737 N N . LYS A 1 94 ? -4.751 -11.351 -17.217 1.00 98.69 94 LYS A N 1
ATOM 738 C CA . LYS A 1 94 ? -5.019 -12.073 -18.472 1.00 98.69 94 LYS A CA 1
ATOM 739 C C . LYS A 1 94 ? -4.448 -13.491 -18.423 1.00 98.69 94 LYS A C 1
ATOM 741 O O . LYS A 1 94 ? -5.165 -14.438 -18.732 1.00 98.69 94 LYS A O 1
ATOM 746 N N . ARG A 1 95 ? -3.217 -13.664 -17.926 1.00 98.44 95 ARG A N 1
ATOM 747 C CA . ARG A 1 95 ? -2.615 -14.990 -17.700 1.00 98.44 95 ARG A CA 1
ATOM 748 C C . ARG A 1 95 ? -3.414 -15.820 -16.697 1.00 98.44 95 ARG A C 1
ATOM 750 O O . ARG A 1 95 ? -3.641 -16.999 -16.945 1.00 98.44 95 ARG A O 1
ATOM 757 N N . LEU A 1 96 ? -3.862 -15.225 -15.586 1.00 98.50 96 LEU A N 1
ATOM 758 C CA . LEU A 1 96 ? -4.688 -15.928 -14.600 1.00 98.50 96 LEU A CA 1
ATOM 759 C C . LEU A 1 96 ? -5.998 -16.421 -15.230 1.00 98.50 96 LEU A C 1
ATOM 761 O O . LEU A 1 96 ? -6.342 -17.591 -15.077 1.00 98.50 96 LEU A O 1
ATOM 765 N N . LEU A 1 97 ? -6.708 -15.540 -15.939 1.00 98.56 97 LEU A N 1
ATOM 766 C CA . LEU A 1 97 ? -7.985 -15.852 -16.586 1.00 98.56 97 LEU A CA 1
ATOM 767 C C . LEU A 1 97 ? -7.828 -16.849 -17.745 1.00 98.56 97 LEU A C 1
ATOM 769 O O . LEU A 1 97 ? -8.722 -17.658 -17.971 1.00 98.56 97 LEU A O 1
ATOM 773 N N . GLY A 1 98 ? -6.686 -16.831 -18.437 1.00 98.50 98 GLY A N 1
ATOM 774 C CA . GLY A 1 98 ? -6.336 -17.783 -19.494 1.00 98.50 98 GLY A CA 1
ATOM 775 C C . GLY A 1 98 ? -5.794 -19.128 -18.995 1.00 98.50 98 GLY A C 1
ATOM 776 O O . GLY A 1 98 ? -5.512 -20.005 -19.806 1.00 98.50 98 GLY A O 1
ATOM 777 N N . GLY A 1 99 ? -5.621 -19.315 -17.680 1.00 97.75 99 GLY A N 1
ATOM 778 C CA . GLY A 1 99 ? -5.021 -20.532 -17.120 1.00 97.75 99 GLY A CA 1
ATOM 779 C C . GLY A 1 99 ? -3.514 -20.669 -17.387 1.00 97.75 99 GLY A C 1
ATOM 780 O O . GLY A 1 99 ? -2.950 -21.755 -17.245 1.00 97.75 99 GLY A O 1
ATOM 781 N N . GLU A 1 100 ? -2.844 -19.579 -17.758 1.00 97.75 100 GLU A N 1
ATOM 782 C CA . GLU A 1 100 ? -1.408 -19.536 -18.004 1.00 97.75 100 GLU A CA 1
ATOM 783 C C . GLU A 1 100 ? -0.601 -19.408 -16.702 1.00 97.75 100 GLU A C 1
ATOM 785 O O . GLU A 1 100 ? -1.096 -19.063 -15.623 1.00 97.75 100 GLU A O 1
ATOM 790 N N . LYS A 1 101 ? 0.712 -19.649 -16.792 1.00 97.38 101 LYS A N 1
ATOM 791 C CA . LYS A 1 101 ? 1.625 -19.393 -15.673 1.00 97.38 101 LYS A CA 1
ATOM 792 C C . LYS A 1 101 ? 1.798 -17.880 -15.488 1.00 97.38 101 LYS A C 1
ATOM 794 O O . LYS A 1 101 ? 2.563 -17.250 -16.211 1.00 97.38 101 LYS A O 1
ATOM 799 N N . VAL A 1 102 ? 1.120 -17.335 -14.478 1.00 97.94 102 VAL A N 1
ATOM 800 C CA . VAL A 1 102 ? 1.084 -15.900 -14.131 1.00 97.94 102 VAL A CA 1
ATOM 801 C C . VAL A 1 102 ? 2.486 -15.291 -13.975 1.00 97.94 102 VAL A C 1
ATOM 803 O O . VAL A 1 102 ? 2.826 -14.327 -14.661 1.00 97.94 102 VAL A O 1
ATOM 806 N N . TYR A 1 103 ? 3.323 -15.892 -13.127 1.00 97.56 103 TYR A N 1
ATOM 807 C CA . TYR A 1 103 ? 4.673 -15.421 -12.804 1.00 97.56 103 TYR A CA 1
ATOM 808 C C . TYR A 1 103 ? 5.717 -15.943 -13.805 1.00 97.56 103 TYR A C 1
ATOM 810 O O . TYR A 1 103 ? 6.490 -16.859 -13.515 1.00 97.56 103 TYR A O 1
ATOM 818 N N . ARG A 1 104 ? 5.719 -15.367 -15.005 1.00 96.94 104 ARG A N 1
ATOM 819 C CA . ARG A 1 104 ? 6.809 -15.462 -15.991 1.00 96.94 104 ARG A CA 1
ATOM 820 C C . ARG A 1 104 ? 7.311 -14.059 -16.303 1.00 96.94 104 ARG A C 1
ATOM 822 O O . ARG A 1 104 ? 6.528 -13.117 -16.164 1.00 96.94 104 ARG A O 1
ATOM 829 N N . THR A 1 105 ? 8.550 -13.954 -16.775 1.00 97.69 105 THR A N 1
ATOM 830 C CA . THR A 1 105 ? 9.113 -12.717 -17.323 1.00 97.69 105 THR A CA 1
ATOM 831 C C . THR A 1 105 ? 8.105 -12.054 -18.266 1.00 97.69 105 THR A C 1
ATOM 833 O O . THR A 1 105 ? 7.379 -12.716 -19.026 1.00 97.69 105 THR A O 1
ATOM 836 N N . LEU A 1 106 ? 7.961 -10.747 -18.099 1.00 97.94 106 LEU A N 1
ATOM 837 C CA . LEU A 1 106 ? 7.092 -9.894 -18.889 1.00 97.94 106 LEU A CA 1
ATOM 838 C C . LEU A 1 106 ? 7.970 -9.216 -19.932 1.00 97.94 106 LEU A C 1
ATOM 840 O O . LEU A 1 106 ? 8.997 -8.639 -19.585 1.00 97.94 106 LEU A O 1
ATOM 844 N N . HIS A 1 107 ? 7.561 -9.311 -21.190 1.00 97.62 107 HIS A N 1
ATOM 845 C CA . HIS A 1 107 ? 8.300 -8.753 -22.312 1.00 97.62 107 HIS A CA 1
ATOM 846 C C . HIS A 1 107 ? 7.591 -7.482 -22.769 1.00 97.62 107 HIS A C 1
ATOM 848 O O . HIS A 1 107 ? 6.438 -7.544 -23.204 1.00 97.62 107 HIS A O 1
ATOM 854 N N . PHE A 1 108 ? 8.274 -6.346 -22.655 1.00 96.75 108 PHE A N 1
ATOM 855 C CA . PHE A 1 108 ? 7.818 -5.049 -23.144 1.00 96.75 108 PHE A CA 1
ATOM 856 C C . PHE A 1 108 ? 8.699 -4.592 -24.314 1.00 96.75 108 PHE A C 1
ATOM 858 O O . PHE A 1 108 ? 9.797 -5.123 -24.511 1.00 96.75 108 PHE A O 1
ATOM 865 N N . PRO A 1 109 ? 8.257 -3.619 -25.128 1.00 95.25 109 PRO A N 1
ATOM 866 C CA . PRO A 1 109 ? 9.087 -3.112 -26.212 1.00 95.25 109 PRO A CA 1
ATOM 867 C C . PRO A 1 109 ? 10.328 -2.388 -25.663 1.00 95.25 109 PRO A C 1
ATOM 869 O O . PRO A 1 109 ? 10.267 -1.233 -25.259 1.00 95.25 109 PRO A O 1
ATOM 872 N N . GLY A 1 110 ? 11.468 -3.078 -25.666 1.00 93.12 110 GLY A N 1
ATOM 873 C CA . GLY A 1 110 ? 12.771 -2.527 -25.280 1.00 93.12 110 GLY A CA 1
ATOM 874 C C . GLY A 1 110 ? 13.307 -2.991 -23.924 1.00 93.12 110 GLY A C 1
ATOM 875 O O . GLY A 1 110 ? 14.474 -2.731 -23.638 1.00 93.12 110 GLY A O 1
ATOM 876 N N . TRP A 1 111 ? 12.519 -3.695 -23.105 1.00 94.75 111 TRP A N 1
ATOM 877 C CA . TRP A 1 111 ? 12.999 -4.249 -21.836 1.00 94.75 111 TRP A CA 1
ATOM 878 C C . TRP A 1 111 ? 12.151 -5.420 -21.330 1.00 94.75 111 TRP A C 1
ATOM 880 O O . TRP A 1 111 ? 10.988 -5.591 -21.696 1.00 94.75 111 TRP A O 1
ATOM 890 N N . ASP A 1 112 ? 12.751 -6.192 -20.427 1.00 96.12 112 ASP A N 1
ATOM 891 C CA . ASP A 1 112 ? 12.104 -7.289 -19.719 1.00 96.12 112 ASP A CA 1
ATOM 892 C C . ASP A 1 112 ? 11.906 -6.935 -18.244 1.00 96.12 112 ASP A C 1
ATOM 894 O O . ASP A 1 112 ? 12.765 -6.317 -17.602 1.00 96.12 112 ASP A O 1
ATOM 898 N N . VAL A 1 113 ? 10.776 -7.369 -17.694 1.00 96.38 113 VAL A N 1
ATOM 899 C CA . VAL A 1 113 ? 10.422 -7.173 -16.287 1.00 96.38 113 VAL A CA 1
ATOM 900 C C . VAL A 1 113 ? 10.216 -8.535 -15.643 1.00 96.38 113 VAL A C 1
ATOM 902 O O . VAL A 1 113 ? 9.361 -9.323 -16.057 1.00 96.38 113 VAL A O 1
ATOM 905 N N . GLU A 1 114 ? 11.003 -8.828 -14.610 1.00 97.06 114 GLU A N 1
ATOM 906 C CA . GLU A 1 114 ? 10.766 -10.011 -13.786 1.00 97.06 114 GLU A CA 1
ATOM 907 C C . GLU A 1 114 ? 9.550 -9.791 -12.885 1.00 97.06 114 GLU A C 1
ATOM 909 O O . GLU A 1 114 ? 9.279 -8.667 -12.444 1.00 97.06 114 GLU A O 1
ATOM 914 N N . PRO A 1 115 ? 8.790 -10.852 -12.577 1.00 94.88 115 PRO A N 1
ATOM 915 C CA . PRO A 1 115 ? 7.517 -10.670 -11.933 1.00 94.88 115 PRO A CA 1
ATOM 916 C C . PRO A 1 115 ? 7.681 -10.403 -10.432 1.00 94.88 115 PRO A C 1
ATOM 918 O O . PRO A 1 115 ? 7.822 -11.317 -9.621 1.00 94.88 115 PRO A O 1
ATOM 921 N N . THR A 1 116 ? 7.661 -9.125 -10.060 1.00 94.56 116 THR A N 1
ATOM 922 C CA . THR A 1 116 ? 7.927 -8.658 -8.690 1.00 94.56 116 THR A CA 1
ATOM 923 C C . THR A 1 116 ? 6.674 -8.463 -7.834 1.00 94.56 116 THR A C 1
ATOM 925 O O . THR A 1 116 ? 6.767 -8.407 -6.606 1.00 94.56 116 THR A O 1
ATOM 928 N N . TYR A 1 117 ? 5.493 -8.379 -8.450 1.00 96.12 117 TYR A N 1
ATOM 929 C CA . TYR A 1 117 ? 4.240 -8.071 -7.764 1.00 96.12 117 TYR A CA 1
ATOM 930 C C . TYR A 1 117 ? 3.597 -9.294 -7.106 1.00 96.12 117 TYR A C 1
ATOM 932 O O . TYR A 1 117 ? 3.245 -10.278 -7.756 1.00 96.12 117 TYR A O 1
ATOM 940 N N . PHE A 1 118 ? 3.353 -9.208 -5.799 1.00 96.94 118 PHE A N 1
ATOM 941 C CA . PHE A 1 118 ? 2.561 -10.201 -5.079 1.00 96.94 118 PHE A CA 1
ATOM 942 C C . PHE A 1 118 ? 1.073 -10.117 -5.424 1.00 96.94 118 PHE A C 1
ATOM 944 O O . PHE A 1 118 ? 0.594 -9.162 -6.037 1.00 96.94 118 PHE A O 1
ATOM 951 N N . THR A 1 119 ? 0.332 -11.148 -5.029 1.00 98.06 119 THR A N 1
ATOM 952 C CA . THR A 1 119 ? -1.029 -11.388 -5.510 1.00 98.06 119 THR A CA 1
ATOM 953 C C . THR A 1 119 ? -1.986 -10.266 -5.172 1.00 98.06 119 THR A C 1
ATOM 955 O O . THR A 1 119 ? -2.775 -9.891 -6.022 1.00 98.06 119 THR A O 1
ATOM 958 N N . MET A 1 120 ? -1.885 -9.631 -4.008 1.00 98.25 120 MET A N 1
ATOM 959 C CA . MET A 1 120 ? -2.787 -8.527 -3.675 1.00 98.25 120 MET A CA 1
ATOM 960 C C . MET A 1 120 ? -2.442 -7.222 -4.399 1.00 98.25 120 MET A C 1
ATOM 962 O O . MET A 1 120 ? -3.244 -6.296 -4.353 1.00 98.25 120 MET A O 1
ATOM 966 N N . ASN A 1 121 ? -1.322 -7.154 -5.126 1.00 97.00 121 ASN A N 1
ATOM 967 C CA . ASN A 1 121 ? -1.014 -6.017 -5.990 1.00 97.00 121 ASN A CA 1
ATOM 968 C C . ASN A 1 121 ? -1.705 -6.088 -7.365 1.00 97.00 121 ASN A C 1
ATOM 970 O O . ASN A 1 121 ? -1.914 -5.049 -7.972 1.00 97.00 121 ASN A O 1
ATOM 974 N N . TRP A 1 122 ? -2.077 -7.278 -7.855 1.00 98.31 122 TRP A N 1
ATOM 975 C CA . TRP A 1 122 ? -2.680 -7.447 -9.191 1.00 98.31 122 TRP A CA 1
ATOM 976 C C . TRP A 1 122 ? -3.998 -8.245 -9.190 1.00 98.31 122 TRP A C 1
ATOM 978 O O . TRP A 1 122 ? -4.865 -7.997 -10.019 1.00 98.31 122 TRP A O 1
ATOM 988 N N . LEU A 1 123 ? -4.217 -9.163 -8.245 1.00 98.50 123 LEU A N 1
ATOM 989 C CA . LEU A 1 123 ? -5.421 -10.003 -8.174 1.00 98.50 123 LEU A CA 1
ATOM 990 C C . LEU A 1 123 ? -6.726 -9.201 -8.021 1.00 98.50 123 LEU A C 1
ATOM 992 O O . LEU A 1 123 ? -7.708 -9.573 -8.664 1.00 98.50 123 LEU A O 1
ATOM 996 N N . PRO A 1 124 ? -6.787 -8.093 -7.249 1.00 98.62 124 PRO A N 1
ATOM 997 C CA . PRO A 1 124 ? -7.990 -7.260 -7.207 1.00 98.62 124 PRO A CA 1
ATOM 998 C C . PRO A 1 124 ? -8.420 -6.739 -8.588 1.00 98.62 124 PRO A C 1
ATOM 1000 O O . PRO A 1 124 ? -9.606 -6.492 -8.804 1.00 98.62 124 PRO A O 1
ATOM 1003 N N . TYR A 1 125 ? -7.481 -6.625 -9.533 1.00 98.69 125 TYR A N 1
ATOM 1004 C CA . TYR A 1 125 ? -7.723 -6.103 -10.877 1.00 98.69 125 TYR A CA 1
ATOM 1005 C C . TYR A 1 125 ? -8.403 -7.101 -11.820 1.00 98.69 125 TYR A C 1
ATOM 1007 O O . TYR A 1 125 ? -8.799 -6.731 -12.920 1.00 98.69 125 TYR A O 1
ATOM 1015 N N . VAL A 1 126 ? -8.656 -8.335 -11.369 1.00 98.75 126 VAL A N 1
ATOM 1016 C CA . VAL A 1 126 ? -9.601 -9.235 -12.051 1.00 98.75 126 VAL A CA 1
ATOM 1017 C C . VAL A 1 126 ? -10.972 -8.562 -12.200 1.00 98.75 126 VAL A C 1
ATOM 1019 O O . VAL A 1 126 ? -11.632 -8.732 -13.218 1.00 98.75 126 VAL A O 1
ATOM 1022 N N . VAL A 1 127 ? -11.394 -7.757 -11.216 1.00 98.50 127 VAL A N 1
ATOM 1023 C CA . VAL A 1 127 ? -12.687 -7.058 -11.252 1.00 98.50 127 VAL A CA 1
ATOM 1024 C C . VAL A 1 127 ? -12.776 -6.050 -12.413 1.00 98.50 127 VAL A C 1
ATOM 1026 O O . VAL A 1 127 ? -13.667 -6.220 -13.246 1.00 98.50 127 VAL A O 1
ATOM 1029 N N . PRO A 1 128 ? -11.903 -5.026 -12.527 1.00 98.44 128 PRO A N 1
ATOM 1030 C CA . PRO A 1 128 ? -11.930 -4.097 -13.656 1.00 98.44 128 PRO A CA 1
ATOM 1031 C C . PRO A 1 128 ? -11.715 -4.786 -15.011 1.00 98.44 128 PRO A C 1
ATOM 1033 O O . PRO A 1 128 ? -12.397 -4.418 -15.962 1.00 98.44 128 PRO A O 1
ATOM 1036 N N . GLU A 1 129 ? -10.884 -5.831 -15.106 1.00 98.50 129 GLU A N 1
ATOM 1037 C CA . GLU A 1 129 ? -10.706 -6.586 -16.360 1.00 98.50 129 GLU A CA 1
ATOM 1038 C C . GLU A 1 129 ? -11.993 -7.275 -16.835 1.00 98.50 129 GLU A C 1
ATOM 1040 O O . GLU A 1 129 ? -12.318 -7.243 -18.026 1.00 98.50 129 GLU A O 1
ATOM 1045 N N . LEU A 1 130 ? -12.740 -7.897 -15.914 1.00 98.56 130 LEU A N 1
ATOM 1046 C CA . LEU A 1 130 ? -14.013 -8.552 -16.228 1.00 98.56 130 LEU A CA 1
ATOM 1047 C C . LEU A 1 130 ? -15.112 -7.537 -16.556 1.00 98.56 130 LEU A C 1
ATOM 1049 O O . LEU A 1 130 ? -15.932 -7.788 -17.435 1.00 98.56 130 LEU A O 1
ATOM 1053 N N . LEU A 1 131 ? -15.118 -6.389 -15.874 1.00 98.56 131 LEU A N 1
ATOM 1054 C CA . LEU A 1 131 ? -16.089 -5.315 -16.097 1.00 98.56 131 LEU A CA 1
ATOM 1055 C C . LEU A 1 131 ? -15.724 -4.389 -17.265 1.00 98.56 131 LEU A C 1
ATOM 1057 O O . LEU A 1 131 ? -16.518 -3.513 -17.599 1.00 98.56 131 LEU A O 1
ATOM 1061 N N . LYS A 1 132 ? -14.543 -4.567 -17.874 1.00 98.06 132 LYS A N 1
ATOM 1062 C CA . LYS A 1 132 ? -13.990 -3.683 -18.915 1.00 98.06 132 LYS A CA 1
ATOM 1063 C C . LYS A 1 132 ? -13.939 -2.217 -18.473 1.00 98.06 132 LYS A C 1
ATOM 1065 O O . LYS A 1 132 ? -14.241 -1.308 -19.239 1.00 98.06 132 LYS A O 1
ATOM 1070 N N . ILE A 1 133 ? -13.544 -2.006 -17.219 1.00 98.19 133 ILE A N 1
ATOM 1071 C CA . ILE A 1 133 ? -13.319 -0.689 -16.618 1.00 98.19 133 ILE A CA 1
ATOM 1072 C C . ILE A 1 133 ? -11.810 -0.435 -16.581 1.00 98.19 133 ILE A C 1
ATOM 1074 O O . ILE A 1 133 ? -11.037 -1.348 -16.299 1.00 98.19 133 ILE A O 1
ATOM 1078 N N . ASP A 1 134 ? -11.393 0.809 -16.822 1.00 98.25 134 ASP A N 1
ATOM 1079 C CA . ASP A 1 134 ? -9.992 1.217 -16.679 1.00 98.25 134 ASP A CA 1
ATOM 1080 C C . ASP A 1 134 ? -9.461 0.865 -15.273 1.00 98.25 134 ASP A C 1
ATOM 1082 O O . ASP A 1 134 ? -10.081 1.162 -14.243 1.00 98.25 134 ASP A O 1
ATOM 1086 N N . TYR A 1 135 ? -8.301 0.206 -15.239 1.00 98.38 135 TYR A N 1
ATOM 1087 C CA . TYR A 1 135 ? -7.677 -0.321 -14.026 1.00 98.38 135 TYR A CA 1
ATOM 1088 C C . TYR A 1 135 ? -7.451 0.751 -12.958 1.00 98.38 135 TYR A C 1
ATOM 1090 O O . TYR A 1 135 ? -7.485 0.436 -11.769 1.00 98.38 135 TYR A O 1
ATOM 1098 N N . ARG A 1 136 ? -7.260 2.014 -13.349 1.00 98.25 136 ARG A N 1
ATOM 1099 C CA . ARG A 1 136 ? -6.954 3.135 -12.450 1.00 98.25 136 ARG A CA 1
ATOM 1100 C C . ARG A 1 136 ? -8.135 3.534 -11.563 1.00 98.25 136 ARG A C 1
ATOM 1102 O O . ARG A 1 136 ? -7.932 4.079 -10.476 1.00 98.25 136 ARG A O 1
ATOM 1109 N N . TRP A 1 137 ? -9.364 3.183 -11.949 1.00 98.31 137 TRP A N 1
ATOM 1110 C CA . TRP A 1 137 ? -10.559 3.442 -11.138 1.00 98.31 137 TRP A CA 1
ATOM 1111 C C . TRP A 1 137 ? -10.650 2.562 -9.890 1.00 98.31 137 TRP A C 1
ATOM 1113 O O . TRP A 1 137 ? -11.152 3.012 -8.856 1.00 98.31 137 TRP A O 1
ATOM 1123 N N . LEU A 1 138 ? -10.141 1.327 -9.943 1.00 98.44 138 LEU A N 1
ATOM 1124 C CA . LEU A 1 138 ? -10.163 0.417 -8.797 1.00 98.44 138 LEU A CA 1
ATOM 1125 C C . LEU A 1 138 ? -9.364 0.954 -7.585 1.00 98.44 138 LEU A C 1
ATOM 1127 O O . LEU A 1 138 ? -9.955 1.036 -6.506 1.00 98.44 138 LEU A O 1
ATOM 1131 N N . PRO A 1 139 ? -8.080 1.359 -7.710 1.00 98.31 139 PRO A N 1
ATOM 1132 C CA . PRO A 1 139 ? -7.320 1.969 -6.618 1.00 98.31 139 PRO A CA 1
ATOM 1133 C C . PRO A 1 139 ? -8.045 3.150 -5.971 1.00 98.31 139 PRO A C 1
ATOM 1135 O O . PRO A 1 139 ? -8.091 3.252 -4.743 1.00 98.31 139 PRO A O 1
ATOM 1138 N N . LEU A 1 140 ? -8.642 4.024 -6.790 1.00 98.25 140 LEU A N 1
ATOM 1139 C CA . LEU A 1 140 ? -9.392 5.183 -6.313 1.00 98.25 140 LEU A CA 1
ATOM 1140 C C . LEU A 1 140 ? -10.627 4.755 -5.511 1.00 98.25 140 LEU A C 1
ATOM 1142 O O . LEU A 1 140 ? -10.866 5.268 -4.416 1.00 98.25 140 LEU A O 1
ATOM 1146 N N . GLY A 1 141 ? -11.371 3.766 -6.013 1.00 98.44 141 GLY A N 1
ATOM 1147 C CA . GLY A 1 141 ? -12.522 3.186 -5.325 1.00 98.44 141 GLY A CA 1
ATOM 1148 C C . GLY A 1 141 ? -12.153 2.543 -3.986 1.00 98.44 141 GLY A C 1
ATOM 1149 O O . GLY A 1 141 ? -12.831 2.779 -2.983 1.00 98.44 141 GLY A O 1
ATOM 1150 N N . ILE A 1 142 ? -11.048 1.789 -3.930 1.00 98.44 142 ILE A N 1
ATOM 1151 C CA . ILE A 1 142 ? -10.534 1.204 -2.682 1.00 98.44 142 ILE A CA 1
ATOM 1152 C C . ILE A 1 142 ? -10.154 2.320 -1.696 1.00 98.44 142 ILE A C 1
ATOM 1154 O O . ILE A 1 142 ? -10.546 2.264 -0.527 1.00 98.44 142 ILE A O 1
ATOM 1158 N N . PHE A 1 143 ? -9.438 3.352 -2.149 1.00 98.44 143 PHE A N 1
ATOM 1159 C CA . PHE A 1 143 ? -9.048 4.489 -1.314 1.00 98.44 143 PHE A CA 1
ATOM 1160 C C . PHE A 1 143 ? -10.263 5.241 -0.745 1.00 98.44 143 PHE A C 1
ATOM 1162 O O . PHE A 1 143 ? -10.327 5.467 0.470 1.00 98.44 143 PHE A O 1
ATOM 1169 N N . TYR A 1 144 ? -11.254 5.579 -1.577 1.00 98.50 144 TYR A N 1
ATOM 1170 C CA . TYR A 1 144 ? -12.488 6.237 -1.132 1.00 98.50 144 TYR A CA 1
ATOM 1171 C C . TYR A 1 144 ? -13.285 5.356 -0.175 1.00 98.50 144 TYR A C 1
ATOM 1173 O O . TYR A 1 144 ? -13.680 5.823 0.893 1.00 98.50 144 TYR A O 1
ATOM 1181 N N . GLY A 1 145 ? -13.469 4.076 -0.500 1.00 98.25 145 GLY A N 1
ATOM 1182 C CA . GLY A 1 145 ? -14.192 3.139 0.355 1.00 98.25 145 GLY A CA 1
ATOM 1183 C C . GLY A 1 145 ? -13.559 3.017 1.742 1.00 98.25 145 GLY A C 1
ATOM 1184 O O . GLY A 1 145 ? -14.239 3.181 2.757 1.00 98.25 145 GLY A O 1
ATOM 1185 N N . MET A 1 146 ? -12.242 2.802 1.808 1.00 97.88 146 MET A N 1
ATOM 1186 C CA . MET A 1 146 ? -11.537 2.642 3.085 1.00 97.88 146 MET A CA 1
ATOM 1187 C C . MET A 1 146 ? -11.476 3.943 3.890 1.00 97.88 146 MET A C 1
ATOM 1189 O O . MET A 1 146 ? -11.680 3.915 5.107 1.00 97.88 146 MET A O 1
ATOM 1193 N N . THR A 1 147 ? -11.278 5.089 3.232 1.00 97.88 147 THR A N 1
ATOM 1194 C CA . THR A 1 147 ? -11.319 6.403 3.894 1.00 97.88 147 THR A CA 1
ATOM 1195 C C . THR A 1 147 ? -12.720 6.704 4.429 1.00 97.88 147 THR A C 1
ATOM 1197 O O . THR A 1 147 ? -12.860 7.119 5.578 1.00 97.88 147 THR A O 1
ATOM 1200 N N . GLY A 1 148 ? -13.773 6.417 3.659 1.00 97.94 148 GLY A N 1
ATOM 1201 C CA . GLY A 1 148 ? -15.162 6.592 4.084 1.00 97.94 148 GLY A CA 1
ATOM 1202 C C . GLY A 1 148 ? -15.516 5.735 5.303 1.00 97.94 148 GLY A C 1
ATOM 1203 O O . GLY A 1 148 ? -16.080 6.241 6.275 1.00 97.94 148 GLY A O 1
ATOM 1204 N N . ILE A 1 149 ? -15.107 4.459 5.317 1.00 97.12 149 ILE A N 1
ATOM 1205 C CA . ILE A 1 149 ? -15.276 3.574 6.485 1.00 97.12 149 ILE A CA 1
ATOM 1206 C C . ILE A 1 149 ? -14.519 4.130 7.700 1.00 97.12 149 ILE A C 1
ATOM 1208 O O . ILE A 1 149 ? -15.042 4.121 8.820 1.00 97.12 149 ILE A O 1
ATOM 1212 N N . PHE A 1 150 ? -13.301 4.640 7.501 1.00 95.81 150 PHE A N 1
ATOM 1213 C CA . PHE A 1 150 ? -12.503 5.253 8.561 1.00 95.81 150 PHE A CA 1
ATOM 1214 C C . PHE A 1 150 ? -13.170 6.495 9.159 1.00 95.81 150 PHE A C 1
ATOM 1216 O O . PHE A 1 150 ? -13.303 6.593 10.383 1.00 95.81 150 PHE A O 1
ATOM 1223 N N . VAL A 1 151 ? -13.673 7.397 8.318 1.00 96.38 151 VAL A N 1
ATOM 1224 C CA . VAL A 1 151 ? -14.417 8.590 8.741 1.00 96.38 151 VAL A CA 1
ATOM 1225 C C . VAL A 1 151 ? -15.710 8.207 9.466 1.00 96.38 151 VAL A C 1
ATOM 1227 O O . VAL A 1 151 ? -15.956 8.683 10.578 1.00 96.38 151 VAL A O 1
ATOM 1230 N N . GLY A 1 152 ? -16.490 7.273 8.915 1.00 96.12 152 GLY A N 1
ATOM 1231 C CA . GLY A 1 152 ? -17.712 6.764 9.544 1.00 96.12 152 GLY A CA 1
ATOM 1232 C C . GLY A 1 152 ? -17.453 6.153 10.924 1.00 96.12 152 GLY A C 1
ATOM 1233 O O . GLY A 1 152 ? -18.185 6.411 11.883 1.00 96.12 152 GLY A O 1
ATOM 1234 N N . ARG A 1 153 ? -16.348 5.414 11.080 1.00 93.50 153 ARG A N 1
ATOM 1235 C CA . ARG A 1 153 ? -15.914 4.883 12.379 1.00 93.50 153 ARG A CA 1
ATOM 1236 C C . ARG A 1 153 ? -15.585 5.998 13.376 1.00 93.50 153 ARG A C 1
ATOM 1238 O O . ARG A 1 153 ? -15.928 5.864 14.550 1.00 93.50 153 ARG A O 1
ATOM 1245 N N . MET A 1 154 ? -14.923 7.078 12.957 1.00 92.88 154 MET A N 1
ATOM 1246 C CA . MET A 1 154 ? -14.612 8.206 13.847 1.00 92.88 154 MET A CA 1
ATOM 1247 C C . MET A 1 154 ? -15.871 8.947 14.308 1.00 92.88 154 MET A C 1
ATOM 1249 O O . MET A 1 154 ? -15.979 9.276 15.493 1.00 92.88 154 MET A O 1
ATOM 1253 N N . LEU A 1 155 ? -16.838 9.143 13.406 1.00 93.19 155 LEU A N 1
ATOM 1254 C CA . LEU A 1 155 ? -18.153 9.693 13.742 1.00 93.19 155 LEU A CA 1
ATOM 1255 C C . LEU A 1 155 ? -18.869 8.819 14.774 1.00 93.19 155 LEU A C 1
ATOM 1257 O O . LEU A 1 155 ? -19.341 9.321 15.793 1.00 93.19 155 LEU A O 1
ATOM 1261 N N . TRP A 1 156 ? -18.866 7.498 14.577 1.00 90.69 156 TRP A N 1
ATOM 1262 C CA . TRP A 1 156 ? -19.461 6.554 15.527 1.00 90.69 156 TRP A CA 1
ATOM 1263 C C . TRP A 1 156 ? -18.800 6.605 16.913 1.00 90.69 156 TRP A C 1
ATOM 1265 O O . TRP A 1 156 ? -19.454 6.435 17.940 1.00 90.69 156 TRP A O 1
ATOM 1275 N N . GLN A 1 157 ? -17.496 6.887 16.961 1.00 87.88 157 GLN A N 1
ATOM 1276 C CA . GLN A 1 157 ? -16.751 7.095 18.207 1.00 87.88 157 GLN A CA 1
ATOM 1277 C C . GLN A 1 157 ? -17.006 8.462 18.861 1.00 87.88 157 GLN A C 1
ATOM 1279 O O . GLN A 1 157 ? -16.407 8.740 19.901 1.00 87.88 157 GLN A O 1
ATOM 1284 N N . ARG A 1 158 ? -17.862 9.310 18.272 1.00 90.06 158 ARG A N 1
ATOM 1285 C CA . ARG A 1 158 ? -18.177 10.666 18.745 1.00 90.06 158 ARG A CA 1
ATOM 1286 C C . ARG A 1 158 ? -16.913 11.500 18.981 1.00 90.06 158 ARG A C 1
ATOM 1288 O O . ARG A 1 158 ? -16.762 12.159 20.011 1.00 90.06 158 ARG A O 1
ATOM 1295 N N . ARG A 1 159 ? -15.953 11.420 18.050 1.00 89.62 159 ARG A N 1
ATOM 1296 C CA . ARG A 1 159 ? -14.760 12.281 18.074 1.00 89.62 159 ARG A CA 1
ATOM 1297 C C . ARG A 1 159 ? -15.168 13.743 17.813 1.00 89.62 159 ARG A C 1
ATOM 1299 O O . ARG A 1 159 ? -16.160 13.961 17.120 1.00 89.62 159 ARG A O 1
ATOM 1306 N N . PRO A 1 160 ? -14.436 14.736 18.355 1.00 92.56 160 PRO A N 1
ATOM 1307 C CA . PRO A 1 160 ? -14.684 16.146 18.063 1.00 92.56 160 PRO A CA 1
ATOM 1308 C C . PRO A 1 160 ? -14.771 16.400 16.557 1.00 92.56 160 PRO A C 1
ATOM 1310 O O . PRO A 1 160 ? -13.907 15.952 15.806 1.00 92.56 160 PRO A O 1
ATOM 1313 N N . ILE A 1 161 ? -15.793 17.139 16.122 1.00 95.12 161 ILE A N 1
ATOM 1314 C CA . ILE A 1 161 ? -16.086 17.332 14.696 1.00 95.12 161 ILE A CA 1
ATOM 1315 C C . ILE A 1 161 ? -14.908 17.931 13.918 1.00 95.12 161 ILE A C 1
ATOM 1317 O O . ILE A 1 161 ? -14.635 17.491 12.808 1.00 95.12 161 ILE A O 1
ATOM 1321 N N . GLY A 1 162 ? -14.154 18.856 14.523 1.00 96.00 162 GLY A N 1
ATOM 1322 C CA . GLY A 1 162 ? -12.951 19.431 13.915 1.00 96.00 162 GLY A CA 1
ATOM 1323 C C . GLY A 1 162 ? -11.833 18.404 13.705 1.00 96.00 162 GLY A C 1
ATOM 1324 O O . GLY A 1 162 ? -11.180 18.419 12.668 1.00 96.00 162 GLY A O 1
ATOM 1325 N N . GLU A 1 163 ? -11.660 17.457 14.636 1.00 95.62 163 GLU A N 1
ATOM 1326 C CA . GLU A 1 163 ? -10.710 16.343 14.486 1.00 95.62 163 GLU A CA 1
ATOM 1327 C C . GLU A 1 163 ? -11.130 15.430 13.324 1.00 95.62 163 GLU A C 1
ATOM 1329 O O . GLU A 1 163 ? -10.296 15.040 12.506 1.00 95.62 163 GLU A O 1
ATOM 1334 N N . VAL A 1 164 ? -12.428 15.109 13.237 1.00 96.81 164 VAL A N 1
ATOM 1335 C CA . VAL A 1 164 ? -12.987 14.290 12.150 1.00 96.81 164 VAL A CA 1
ATOM 1336 C C . VAL A 1 164 ? -12.833 15.001 10.809 1.00 96.81 164 VAL A C 1
ATOM 1338 O O . VAL A 1 164 ? -12.356 14.382 9.863 1.00 96.81 164 VAL A O 1
ATOM 1341 N N . ALA A 1 165 ? -13.179 16.287 10.724 1.00 97.94 165 ALA A N 1
ATOM 1342 C CA . ALA A 1 165 ? -13.076 17.086 9.506 1.00 97.94 165 ALA A CA 1
ATOM 1343 C C . ALA A 1 165 ? -11.625 17.187 9.018 1.00 97.94 165 ALA A C 1
ATOM 1345 O O . ALA A 1 165 ? -11.351 16.875 7.863 1.00 97.94 165 ALA A O 1
ATOM 1346 N N . LEU A 1 166 ? -10.680 17.515 9.907 1.00 97.81 166 LEU A N 1
ATOM 1347 C CA . LEU A 1 166 ? -9.257 17.589 9.565 1.00 97.81 166 LEU A CA 1
ATOM 1348 C C . LEU A 1 166 ? -8.740 16.257 9.006 1.00 97.81 166 LEU A C 1
ATOM 1350 O O . LEU A 1 166 ? -8.117 16.222 7.948 1.00 97.81 166 LEU A O 1
ATOM 1354 N N . LYS A 1 167 ? -9.041 15.145 9.687 1.00 96.44 167 LYS A N 1
ATOM 1355 C CA . LYS A 1 167 ? -8.641 13.798 9.247 1.00 96.44 167 LYS A CA 1
ATOM 1356 C C . LYS A 1 167 ? -9.388 13.322 8.002 1.00 96.44 167 LYS A C 1
ATOM 1358 O O . LYS A 1 167 ? -8.892 12.434 7.320 1.00 96.44 167 LYS A O 1
ATOM 1363 N N . THR A 1 168 ? -10.558 13.891 7.719 1.00 97.44 168 THR A N 1
ATOM 1364 C CA . THR A 1 168 ? -11.293 13.658 6.471 1.00 97.44 168 THR A CA 1
ATOM 1365 C C . THR A 1 168 ? -10.597 14.362 5.316 1.00 97.44 168 THR A C 1
ATOM 1367 O O . THR A 1 168 ? -10.406 13.736 4.290 1.00 97.44 168 THR A O 1
ATOM 1370 N N . VAL A 1 169 ? -10.172 15.619 5.484 1.00 98.44 169 VAL A N 1
ATOM 1371 C CA . VAL A 1 169 ? -9.549 16.426 4.417 1.00 98.44 169 VAL A CA 1
ATOM 1372 C C . VAL A 1 169 ? -8.112 15.992 4.120 1.00 98.44 169 VAL A C 1
ATOM 1374 O O . VAL A 1 169 ? -7.712 15.952 2.959 1.00 98.44 169 VAL A O 1
ATOM 1377 N N . LEU A 1 170 ? -7.331 15.648 5.148 1.00 97.81 170 LEU A N 1
ATOM 1378 C CA . LEU A 1 170 ? -5.885 15.437 5.024 1.00 97.81 170 LEU A CA 1
ATOM 1379 C C . LEU A 1 170 ? -5.474 14.404 3.947 1.00 97.81 170 LEU A C 1
ATOM 1381 O O . LEU A 1 170 ? -4.582 14.727 3.161 1.00 97.81 170 LEU A O 1
ATOM 1385 N N . PRO A 1 171 ? -6.100 13.212 3.829 1.00 97.38 171 PRO A N 1
ATOM 1386 C CA . PRO A 1 171 ? -5.749 12.253 2.779 1.00 97.38 171 PRO A CA 1
ATOM 1387 C C . PRO A 1 171 ? -6.012 12.781 1.362 1.00 97.38 171 PRO A C 1
ATOM 1389 O O . PRO A 1 171 ? -5.232 12.508 0.454 1.00 97.38 171 PRO A O 1
ATOM 1392 N N . PHE A 1 172 ? -7.081 13.560 1.169 1.00 98.31 172 PHE A N 1
ATOM 1393 C CA . PHE A 1 172 ? -7.408 14.150 -0.133 1.00 98.31 172 PHE A CA 1
ATOM 1394 C C . PHE A 1 172 ? -6.489 15.318 -0.470 1.00 98.31 172 PHE A C 1
ATOM 1396 O O . PHE A 1 172 ? -6.124 15.474 -1.628 1.00 98.31 172 PHE A O 1
ATOM 1403 N N . LEU A 1 173 ? -6.077 16.103 0.530 1.00 98.25 173 LEU A N 1
ATOM 1404 C CA . LEU A 1 173 ? -5.076 17.149 0.343 1.00 98.25 173 LEU A CA 1
ATOM 1405 C C . LEU A 1 173 ? -3.736 16.547 -0.098 1.00 98.25 173 LEU A C 1
ATOM 1407 O O . LEU A 1 173 ? -3.154 17.017 -1.067 1.00 98.25 173 LEU A O 1
ATOM 1411 N N . ALA A 1 174 ? -3.276 15.484 0.570 1.00 96.94 174 ALA A N 1
ATOM 1412 C CA . ALA A 1 174 ? -2.052 14.780 0.188 1.00 96.94 174 ALA A CA 1
ATOM 1413 C C . ALA A 1 174 ? -2.138 14.206 -1.236 1.00 96.94 174 ALA A C 1
ATOM 1415 O O . ALA A 1 174 ? -1.201 14.355 -2.017 1.00 96.94 174 ALA A O 1
ATOM 1416 N N . LEU A 1 175 ? -3.276 13.602 -1.592 1.00 97.38 175 LEU A N 1
ATOM 1417 C CA . LEU A 1 175 ? -3.517 13.090 -2.940 1.00 97.38 175 LEU A CA 1
ATOM 1418 C C . LEU A 1 175 ? -3.552 14.211 -3.988 1.00 97.38 175 LEU A C 1
ATOM 1420 O O . LEU A 1 175 ? -2.947 14.077 -5.044 1.00 97.38 175 LEU A O 1
ATOM 1424 N N . TRP A 1 176 ? -4.210 15.333 -3.698 1.00 98.00 176 TRP A N 1
ATOM 1425 C CA . TRP A 1 176 ? -4.225 16.491 -4.590 1.00 98.00 176 TRP A CA 1
ATOM 1426 C C . TRP A 1 176 ? -2.827 17.071 -4.809 1.00 98.00 176 TRP A C 1
ATOM 1428 O O . TRP A 1 176 ? -2.479 17.371 -5.947 1.00 98.00 176 TRP A O 1
ATOM 1438 N N . LEU A 1 177 ? -2.018 17.193 -3.752 1.00 96.88 177 LEU A N 1
ATOM 1439 C CA . LEU A 1 177 ? -0.630 17.640 -3.873 1.00 96.88 177 LEU A CA 1
ATOM 1440 C C . LEU A 1 177 ? 0.181 16.685 -4.757 1.00 96.88 177 LEU A C 1
ATOM 1442 O O . LEU A 1 177 ? 0.874 17.147 -5.653 1.00 96.88 177 LEU A O 1
ATOM 1446 N N . LEU A 1 178 ? 0.028 15.368 -4.581 1.00 95.00 178 LEU A N 1
ATOM 1447 C CA . LEU A 1 178 ? 0.683 14.379 -5.442 1.00 95.00 178 LEU A CA 1
ATOM 1448 C C . LEU A 1 178 ? 0.260 14.523 -6.912 1.00 95.00 178 LEU A C 1
ATOM 1450 O O . LEU A 1 178 ? 1.108 14.526 -7.796 1.00 95.00 178 LEU A O 1
ATOM 1454 N N . ILE A 1 179 ? -1.042 14.675 -7.174 1.00 96.75 179 ILE A N 1
ATOM 1455 C CA . ILE A 1 179 ? -1.564 14.878 -8.533 1.00 96.75 179 ILE A CA 1
ATOM 1456 C C . ILE A 1 179 ? -1.016 16.175 -9.130 1.00 96.75 179 ILE A C 1
ATOM 1458 O O . ILE A 1 179 ? -0.700 16.212 -10.311 1.00 96.75 179 ILE A O 1
ATOM 1462 N N . ARG A 1 180 ? -0.922 17.250 -8.343 1.00 97.19 180 ARG A N 1
ATOM 1463 C CA . ARG A 1 180 ? -0.447 18.551 -8.819 1.00 97.19 180 ARG A CA 1
ATOM 1464 C C . ARG A 1 180 ? 1.032 18.521 -9.196 1.00 97.19 180 ARG A C 1
ATOM 1466 O O . ARG A 1 180 ? 1.377 19.070 -10.237 1.00 97.19 180 ARG A O 1
ATOM 1473 N N . GLU A 1 181 ? 1.869 17.931 -8.352 1.00 95.50 181 GLU A N 1
ATOM 1474 C CA . GLU A 1 181 ? 3.323 17.951 -8.539 1.00 95.50 181 GLU A CA 1
ATOM 1475 C C . GLU A 1 181 ? 3.795 16.879 -9.536 1.00 95.50 181 GLU A C 1
ATOM 1477 O O . GLU A 1 181 ? 4.697 17.142 -10.325 1.00 95.50 181 GLU A O 1
ATOM 1482 N N . ASP A 1 182 ? 3.147 15.707 -9.577 1.00 94.50 182 ASP A N 1
ATOM 1483 C CA . ASP A 1 182 ? 3.603 14.551 -10.362 1.00 94.50 182 ASP A CA 1
ATOM 1484 C C . ASP A 1 182 ? 2.458 13.850 -11.124 1.00 94.50 182 ASP A C 1
ATOM 1486 O O . ASP A 1 182 ? 2.223 12.642 -10.989 1.00 94.50 182 ASP A O 1
ATOM 1490 N N . ARG A 1 183 ? 1.753 14.601 -11.984 1.00 96.38 183 ARG A N 1
ATOM 1491 C CA . ARG A 1 183 ? 0.643 14.089 -12.821 1.00 96.38 183 ARG A CA 1
ATOM 1492 C C . ARG A 1 183 ? 0.987 12.814 -13.588 1.00 96.38 183 ARG A C 1
ATOM 1494 O O . ARG A 1 183 ? 0.213 11.863 -13.560 1.00 96.38 183 ARG A O 1
ATOM 1501 N N . HIS A 1 184 ? 2.154 12.795 -14.231 1.00 95.44 184 HIS A N 1
ATOM 1502 C CA . HIS A 1 184 ? 2.619 11.663 -15.034 1.00 95.44 184 HIS A CA 1
ATOM 1503 C C . HIS A 1 184 ? 2.774 10.392 -14.184 1.00 95.44 184 HIS A C 1
ATOM 1505 O O . HIS A 1 184 ? 2.251 9.337 -14.531 1.00 95.44 184 HIS A O 1
ATOM 1511 N N . ILE A 1 185 ? 3.445 10.486 -13.027 1.00 93.56 185 ILE A N 1
ATOM 1512 C CA . ILE A 1 185 ? 3.620 9.336 -12.125 1.00 93.56 185 ILE A CA 1
ATOM 1513 C C . ILE A 1 185 ? 2.257 8.853 -11.636 1.00 93.56 185 ILE A C 1
ATOM 1515 O O . ILE A 1 185 ? 2.008 7.650 -11.615 1.00 93.56 185 ILE A O 1
ATOM 1519 N N . PHE A 1 186 ? 1.363 9.774 -11.273 1.00 96.38 186 PHE A N 1
ATOM 1520 C CA . PHE A 1 186 ? 0.024 9.413 -10.830 1.00 96.38 186 PHE A CA 1
ATOM 1521 C C . PHE A 1 186 ? -0.787 8.705 -11.930 1.00 96.38 186 PHE A C 1
ATOM 1523 O O . PHE A 1 186 ? -1.416 7.685 -11.653 1.00 96.38 186 PHE A O 1
ATOM 1530 N N . GLY A 1 187 ? -0.736 9.200 -13.171 1.00 97.31 187 GLY A N 1
ATOM 1531 C CA . GLY A 1 187 ? -1.472 8.658 -14.318 1.00 97.31 187 GLY A CA 1
ATOM 1532 C C . GLY A 1 187 ? -1.117 7.211 -14.674 1.00 97.31 187 GLY A C 1
ATOM 1533 O O . GLY A 1 187 ? -1.984 6.477 -15.151 1.00 97.31 187 GLY A O 1
ATOM 1534 N N . HIS A 1 188 ? 0.113 6.783 -14.375 1.00 97.38 188 HIS A N 1
ATOM 1535 C CA . HIS A 1 188 ? 0.607 5.421 -14.618 1.00 97.38 188 HIS A CA 1
ATOM 1536 C C . HIS A 1 188 ? 0.671 4.539 -13.363 1.00 97.38 188 HIS A C 1
ATOM 1538 O O . HIS A 1 188 ? 1.131 3.399 -13.415 1.00 97.38 188 HIS A O 1
ATOM 1544 N N . SER A 1 189 ? 0.224 5.049 -12.218 1.00 96.25 189 SER A N 1
ATOM 1545 C CA . SER A 1 189 ? 0.371 4.382 -10.932 1.00 96.25 189 SER A CA 1
ATOM 1546 C C . SER A 1 189 ? -0.926 3.745 -10.448 1.00 96.25 189 SER A C 1
ATOM 1548 O O . SER A 1 189 ? -2.035 4.152 -10.784 1.00 96.25 189 SER A O 1
ATOM 1550 N N . VAL A 1 190 ? -0.778 2.758 -9.567 1.00 97.19 190 VAL A N 1
ATOM 1551 C CA . VAL A 1 190 ? -1.885 2.171 -8.816 1.00 97.19 190 VAL A CA 1
ATOM 1552 C C . VAL A 1 190 ? -1.659 2.164 -7.302 1.00 97.19 190 VAL A C 1
ATOM 1554 O O . VAL A 1 190 ? -2.302 1.412 -6.564 1.00 97.19 190 VAL A O 1
ATOM 1557 N N . GLU A 1 191 ? -0.752 3.009 -6.804 1.00 96.06 191 GLU A N 1
ATOM 1558 C CA . GLU A 1 191 ? -0.314 2.945 -5.403 1.00 96.06 191 GLU A CA 1
ATOM 1559 C C . GLU A 1 191 ? -1.436 3.199 -4.381 1.00 96.06 191 GLU A C 1
ATOM 1561 O O . GLU A 1 191 ? -1.332 2.781 -3.222 1.00 96.06 191 GLU A O 1
ATOM 1566 N N . LEU A 1 192 ? -2.551 3.812 -4.799 1.00 97.88 192 LEU A N 1
ATOM 1567 C CA . LEU A 1 192 ? -3.734 3.991 -3.954 1.00 97.88 192 LEU A CA 1
ATOM 1568 C C . LEU A 1 192 ? -4.345 2.665 -3.471 1.00 97.88 192 LEU A C 1
ATOM 1570 O O . LEU A 1 192 ? -4.935 2.637 -2.390 1.00 97.88 192 LEU A O 1
ATOM 1574 N N . THR A 1 193 ? -4.146 1.557 -4.191 1.00 98.25 193 THR A N 1
ATOM 1575 C CA . THR A 1 193 ? -4.559 0.221 -3.732 1.00 98.25 193 THR A CA 1
ATOM 1576 C C . THR A 1 193 ? -3.803 -0.173 -2.466 1.00 98.25 193 THR A C 1
ATOM 1578 O O . THR A 1 193 ? -4.415 -0.559 -1.466 1.00 98.25 193 THR A O 1
ATOM 1581 N N . ALA A 1 194 ? -2.478 0.006 -2.457 1.00 97.31 194 ALA A N 1
ATOM 1582 C CA . ALA A 1 194 ? -1.660 -0.259 -1.279 1.00 97.31 194 ALA A CA 1
ATOM 1583 C C . ALA A 1 194 ? -2.049 0.665 -0.115 1.00 97.31 194 ALA A C 1
ATOM 1585 O O . ALA A 1 194 ? -2.229 0.186 1.007 1.00 97.31 194 ALA A O 1
ATOM 1586 N N . VAL A 1 195 ? -2.259 1.963 -0.375 1.00 97.25 195 VAL A N 1
ATOM 1587 C CA . VAL A 1 195 ? -2.751 2.924 0.634 1.00 97.25 195 VAL A CA 1
ATOM 1588 C C . VAL A 1 195 ? -4.074 2.451 1.243 1.00 97.25 195 VAL A C 1
ATOM 1590 O O . VAL A 1 195 ? -4.224 2.431 2.466 1.00 97.25 195 VAL A O 1
ATOM 1593 N N . GLY A 1 196 ? -5.012 2.003 0.408 1.00 97.88 196 GLY A N 1
ATOM 1594 C CA . GLY A 1 196 ? -6.279 1.427 0.839 1.00 97.88 196 GLY A CA 1
ATOM 1595 C C . GLY A 1 196 ? -6.112 0.220 1.765 1.00 97.88 196 GLY A C 1
ATOM 1596 O O . GLY A 1 196 ? -6.769 0.146 2.805 1.00 97.88 196 GLY A O 1
ATOM 1597 N N . PHE A 1 197 ? -5.185 -0.691 1.460 1.00 98.19 197 PHE A N 1
ATOM 1598 C CA . PHE A 1 197 ? -4.879 -1.818 2.348 1.00 98.19 197 PHE A CA 1
ATOM 1599 C C . PHE A 1 197 ? -4.292 -1.376 3.688 1.00 98.19 197 PHE A C 1
ATOM 1601 O O . PHE A 1 197 ? -4.691 -1.912 4.719 1.00 98.19 197 PHE A O 1
ATOM 1608 N N . TYR A 1 198 ? -3.420 -0.365 3.721 1.00 97.38 198 TYR A N 1
ATOM 1609 C CA . TYR A 1 198 ? -2.914 0.179 4.987 1.00 97.38 198 TYR A CA 1
ATOM 1610 C C . TYR A 1 198 ? -4.016 0.842 5.827 1.00 97.38 198 TYR A C 1
ATOM 1612 O O . TYR A 1 198 ? -4.038 0.680 7.051 1.00 97.38 198 TYR A O 1
ATOM 1620 N N . LEU A 1 199 ? -4.974 1.530 5.198 1.00 96.38 199 LEU A N 1
ATOM 1621 C CA . LEU A 1 199 ? -6.162 2.043 5.892 1.00 96.38 199 LEU A CA 1
ATOM 1622 C C . LEU A 1 199 ? -7.016 0.897 6.454 1.00 96.38 199 LEU A C 1
ATOM 1624 O O . LEU A 1 199 ? -7.475 0.960 7.598 1.00 96.38 199 LEU A O 1
ATOM 1628 N N . PHE A 1 200 ? -7.181 -0.185 5.690 1.00 97.25 200 PHE A N 1
ATOM 1629 C CA . PHE A 1 200 ? -7.890 -1.376 6.150 1.00 97.25 200 PHE A CA 1
ATOM 1630 C C . PHE A 1 200 ? -7.175 -2.078 7.316 1.00 97.25 200 PHE A C 1
ATOM 1632 O O . PHE A 1 200 ? -7.812 -2.478 8.298 1.00 97.25 200 PHE A O 1
ATOM 1639 N N . LEU A 1 201 ? -5.844 -2.159 7.277 1.00 96.88 201 LEU A N 1
ATOM 1640 C CA . LEU A 1 201 ? -5.031 -2.628 8.394 1.00 96.88 201 LEU A CA 1
ATOM 1641 C C . LEU A 1 201 ? -5.250 -1.758 9.638 1.00 96.88 201 LEU A C 1
ATOM 1643 O O . LEU A 1 201 ? -5.506 -2.290 10.717 1.00 96.88 201 LEU A O 1
ATOM 1647 N N . ALA A 1 202 ? -5.236 -0.430 9.506 1.00 94.75 202 ALA A N 1
ATOM 1648 C CA . ALA A 1 202 ? -5.481 0.478 10.629 1.00 94.75 202 ALA A CA 1
ATOM 1649 C C . ALA A 1 202 ? -6.875 0.273 11.260 1.00 94.75 202 ALA A C 1
ATOM 1651 O O . ALA A 1 202 ? -7.026 0.308 12.485 1.00 94.75 202 ALA A O 1
ATOM 1652 N N . LEU A 1 203 ? -7.896 -0.003 10.442 1.00 94.50 203 LEU A N 1
ATOM 1653 C CA . LEU A 1 203 ? -9.257 -0.311 10.899 1.00 94.50 203 LEU A CA 1
ATOM 1654 C C . LEU A 1 203 ? -9.352 -1.632 11.675 1.00 94.50 203 LEU A C 1
ATOM 1656 O O . LEU A 1 203 ? -10.177 -1.764 12.590 1.00 94.50 203 LEU A O 1
ATOM 1660 N N . THR A 1 204 ? -8.516 -2.606 11.323 1.00 95.75 204 THR A N 1
ATOM 1661 C CA . THR A 1 204 ? -8.583 -3.978 11.836 1.00 95.75 204 THR A CA 1
ATOM 1662 C C . THR A 1 204 ? -7.544 -4.287 12.914 1.00 95.75 204 THR A C 1
ATOM 1664 O O . THR A 1 204 ? -7.755 -5.231 13.674 1.00 95.75 204 THR A O 1
ATOM 1667 N N . LEU A 1 205 ? -6.498 -3.469 13.076 1.00 92.12 205 LEU A N 1
ATOM 1668 C CA . LEU A 1 205 ? -5.330 -3.724 13.934 1.00 92.12 205 LEU A CA 1
ATOM 1669 C C . LEU A 1 205 ? 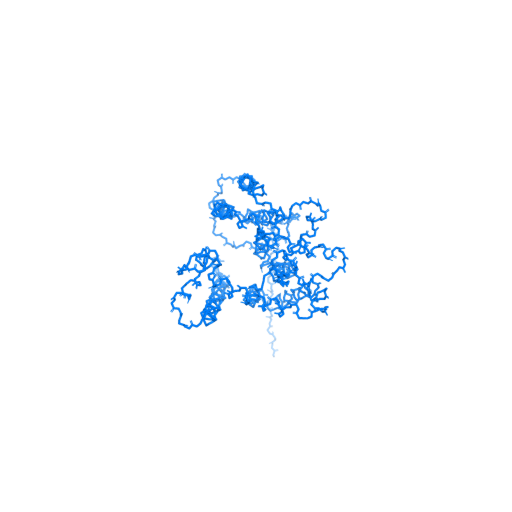-5.677 -4.181 15.363 1.00 92.12 205 LEU A C 1
ATOM 1671 O O . LEU A 1 205 ? -5.084 -5.117 15.895 1.00 92.12 205 LEU A O 1
ATOM 1675 N N . PHE A 1 206 ? -6.688 -3.573 15.987 1.00 88.50 206 PHE A N 1
ATOM 1676 C CA . PHE A 1 206 ? -7.130 -3.941 17.337 1.00 88.50 206 PHE A CA 1
ATOM 1677 C C . PHE A 1 206 ? -8.520 -4.579 17.375 1.00 88.50 206 PHE A C 1
ATOM 1679 O O . PHE A 1 206 ? -9.167 -4.614 18.423 1.00 88.50 206 PHE A O 1
ATOM 1686 N N . HIS A 1 207 ? -8.959 -5.208 16.286 1.00 92.81 207 HIS A N 1
ATOM 1687 C CA . HIS A 1 207 ? -10.279 -5.828 16.207 1.00 92.81 207 HIS A CA 1
ATOM 1688 C C . HIS A 1 207 ? -10.477 -7.018 17.164 1.00 92.81 207 HIS A C 1
ATOM 1690 O O . HIS A 1 207 ? -9.564 -7.804 17.382 1.00 92.81 207 HIS A O 1
ATOM 1696 N N . ARG A 1 208 ? -11.670 -7.211 17.749 1.00 92.81 208 ARG A N 1
ATOM 1697 C CA . ARG A 1 208 ? -11.894 -8.318 18.711 1.00 92.81 208 ARG A CA 1
ATOM 1698 C C . ARG A 1 208 ? -11.707 -9.704 18.090 1.00 92.81 208 ARG A C 1
ATOM 1700 O O . ARG A 1 208 ? -11.262 -10.624 18.765 1.00 92.81 208 ARG A O 1
ATOM 1707 N N . ARG A 1 209 ? -12.068 -9.844 16.814 1.00 96.94 209 ARG A N 1
ATOM 1708 C CA . ARG A 1 209 ? -11.957 -11.097 16.059 1.00 96.94 209 ARG A CA 1
ATOM 1709 C C . ARG A 1 209 ? -10.585 -11.167 15.391 1.00 96.94 209 ARG A C 1
ATOM 1711 O O . ARG A 1 209 ? -10.278 -10.310 14.568 1.00 96.94 209 ARG A O 1
ATOM 1718 N N . THR A 1 210 ? -9.800 -12.188 15.722 1.00 97.75 210 THR A N 1
ATOM 1719 C CA . THR A 1 210 ? -8.429 -12.375 15.215 1.00 97.75 210 THR A CA 1
ATOM 1720 C C . THR A 1 210 ? -8.371 -12.588 13.703 1.00 97.75 210 THR A C 1
ATOM 1722 O O . THR A 1 210 ? -7.436 -12.126 13.064 1.00 97.75 210 THR A O 1
ATOM 1725 N N . TRP A 1 211 ? -9.388 -13.209 13.096 1.00 97.94 211 TRP A N 1
ATOM 1726 C CA . TRP A 1 211 ? -9.446 -13.365 11.637 1.00 97.94 211 TRP A CA 1
ATOM 1727 C C . TRP A 1 211 ? -9.607 -12.025 10.905 1.00 97.94 211 TRP A C 1
ATOM 1729 O O . TRP A 1 211 ? -9.012 -11.838 9.855 1.00 97.94 211 TRP A O 1
ATOM 1739 N N . LEU A 1 212 ? -10.330 -11.054 11.482 1.00 96.94 212 LEU A N 1
ATOM 1740 C CA . LEU A 1 212 ? -10.436 -9.709 10.901 1.00 96.94 212 LEU A CA 1
ATOM 1741 C C . LEU A 1 212 ? -9.104 -8.956 10.976 1.00 96.94 212 LEU A C 1
ATOM 1743 O O . LEU A 1 212 ? -8.778 -8.218 10.058 1.00 96.94 212 LEU A O 1
ATOM 1747 N N . MET A 1 213 ? -8.322 -9.167 12.040 1.00 97.81 213 MET A N 1
ATOM 1748 C CA . MET A 1 213 ? -6.963 -8.620 12.139 1.00 97.81 213 MET A CA 1
ATOM 1749 C C . MET A 1 213 ? -6.060 -9.205 11.046 1.00 97.81 213 MET A C 1
ATOM 1751 O O . MET A 1 213 ? -5.342 -8.466 10.381 1.00 97.81 213 MET A O 1
ATOM 1755 N N . ALA A 1 214 ? -6.144 -10.520 10.818 1.00 98.25 214 ALA A N 1
ATOM 1756 C CA . ALA A 1 214 ? -5.410 -11.186 9.746 1.00 98.25 214 ALA A CA 1
ATOM 1757 C C . ALA A 1 214 ? -5.839 -10.696 8.352 1.00 98.25 214 ALA A C 1
ATOM 1759 O O . ALA A 1 214 ? -4.982 -10.496 7.498 1.00 98.25 214 ALA A O 1
ATOM 1760 N N . LEU A 1 215 ? -7.131 -10.417 8.136 1.00 97.44 215 LEU A N 1
ATOM 1761 C CA . LEU A 1 215 ? -7.611 -9.823 6.884 1.00 97.44 215 LEU A CA 1
ATOM 1762 C C . LEU A 1 215 ? -7.056 -8.421 6.618 1.00 97.44 215 LEU A C 1
ATOM 1764 O O . LEU A 1 215 ? -6.947 -8.056 5.458 1.00 97.44 215 LEU A O 1
ATOM 1768 N N . GLY A 1 216 ? -6.685 -7.647 7.640 1.00 97.19 216 GLY A N 1
ATOM 1769 C CA . GLY A 1 216 ? -5.938 -6.402 7.434 1.00 97.19 216 GLY A CA 1
ATOM 1770 C C . GLY A 1 216 ? -4.473 -6.635 7.068 1.00 97.19 216 GLY A C 1
ATOM 1771 O O . GLY A 1 216 ? -3.915 -5.918 6.247 1.00 97.19 216 GLY A O 1
ATOM 1772 N N . ILE A 1 217 ? -3.850 -7.652 7.667 1.00 98.06 217 ILE A N 1
ATOM 1773 C CA . ILE A 1 217 ? -2.425 -7.968 7.500 1.00 98.06 217 ILE A CA 1
ATOM 1774 C C . ILE A 1 217 ? -2.130 -8.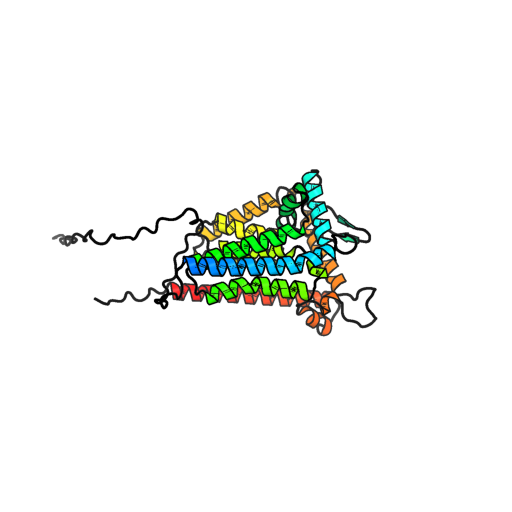574 6.122 1.00 98.06 217 ILE A C 1
ATOM 1776 O O . ILE A 1 217 ? -1.173 -8.164 5.467 1.00 98.06 217 ILE A O 1
ATOM 1780 N N . VAL A 1 218 ? -2.929 -9.550 5.679 1.00 98.50 218 VAL A N 1
ATOM 1781 C CA . VAL A 1 218 ? -2.659 -10.332 4.459 1.00 98.50 218 VAL A CA 1
ATOM 1782 C C . VAL A 1 218 ? -2.582 -9.451 3.200 1.00 98.50 218 VAL A C 1
ATOM 1784 O O . VAL A 1 218 ? -1.601 -9.590 2.475 1.00 98.50 218 VAL A O 1
ATOM 1787 N N . PRO A 1 219 ? -3.510 -8.508 2.938 1.00 98.19 219 PRO A N 1
ATOM 1788 C CA . PRO A 1 219 ? -3.415 -7.605 1.792 1.00 98.19 219 PRO A CA 1
ATOM 1789 C C . PRO A 1 219 ? -2.180 -6.708 1.804 1.00 98.19 219 PRO A C 1
ATOM 1791 O O . PRO A 1 219 ? -1.596 -6.488 0.751 1.00 98.19 219 PRO A O 1
ATOM 1794 N N . CYS A 1 220 ? -1.743 -6.224 2.972 1.00 97.94 220 CYS A N 1
ATOM 1795 C CA . CYS A 1 220 ? -0.503 -5.450 3.085 1.00 97.94 220 CYS A CA 1
ATOM 1796 C C . CYS A 1 220 ? 0.734 -6.314 2.810 1.00 97.94 220 CYS A C 1
ATOM 1798 O O . CYS A 1 220 ? 1.647 -5.891 2.104 1.00 97.94 220 CYS A O 1
ATOM 1800 N N . LEU A 1 221 ? 0.760 -7.533 3.354 1.00 97.69 221 LEU A N 1
ATOM 1801 C CA . LEU A 1 221 ? 1.877 -8.459 3.180 1.00 97.69 221 LEU A CA 1
ATOM 1802 C C . LEU A 1 221 ? 2.005 -8.936 1.726 1.00 97.69 221 LEU A C 1
ATOM 1804 O O . LEU A 1 221 ? 3.108 -9.031 1.201 1.00 97.69 221 LEU A O 1
ATOM 1808 N N . LEU A 1 222 ? 0.872 -9.196 1.071 1.00 97.81 222 LEU A N 1
ATOM 1809 C CA . LEU A 1 222 ? 0.795 -9.635 -0.322 1.00 97.81 222 LEU A CA 1
ATOM 1810 C C . LEU A 1 222 ? 0.694 -8.473 -1.323 1.00 97.81 222 LEU A C 1
ATOM 1812 O O . LEU A 1 222 ? 0.405 -8.716 -2.492 1.00 97.81 222 LEU A O 1
ATOM 1816 N N . SER A 1 223 ? 0.903 -7.226 -0.897 1.00 96.81 223 SER A N 1
ATOM 1817 C CA . SER A 1 223 ? 1.080 -6.091 -1.810 1.00 96.81 223 SER A CA 1
ATOM 1818 C C . SER A 1 223 ? 2.523 -5.594 -1.830 1.00 96.81 223 SER A C 1
ATOM 1820 O O . SER A 1 223 ? 3.014 -5.236 -2.897 1.00 96.81 223 SER A O 1
ATOM 1822 N N . ARG A 1 224 ? 3.232 -5.593 -0.686 1.00 94.31 224 ARG A N 1
ATOM 1823 C CA . ARG A 1 224 ? 4.596 -5.044 -0.587 1.00 94.31 224 ARG A CA 1
ATOM 1824 C C . ARG A 1 224 ? 5.511 -5.815 0.369 1.00 94.31 224 ARG A C 1
ATOM 1826 O O . ARG A 1 224 ? 5.192 -5.992 1.543 1.00 94.31 224 ARG A O 1
ATOM 1833 N N . TYR A 1 225 ? 6.736 -6.102 -0.088 1.00 89.94 225 TYR A N 1
ATOM 1834 C CA . TYR A 1 225 ? 7.814 -6.712 0.716 1.00 89.94 225 TYR A CA 1
ATOM 1835 C C . TYR A 1 225 ? 8.125 -5.945 2.005 1.00 89.94 225 TYR A C 1
ATOM 1837 O O . TYR A 1 225 ? 8.405 -6.546 3.041 1.00 89.94 225 TYR A O 1
ATOM 1845 N N . ALA A 1 226 ? 8.051 -4.611 1.954 1.00 89.75 226 ALA A N 1
ATOM 1846 C CA . ALA A 1 226 ? 8.380 -3.749 3.085 1.00 89.75 226 ALA A CA 1
ATOM 1847 C C . ALA A 1 226 ? 7.518 -4.038 4.326 1.00 89.75 226 ALA A C 1
ATOM 1849 O O . ALA A 1 226 ? 7.959 -3.801 5.449 1.00 89.75 226 ALA A O 1
ATOM 1850 N N . PHE A 1 227 ? 6.304 -4.572 4.153 1.00 93.94 227 PHE A N 1
ATOM 1851 C CA . PHE A 1 227 ? 5.437 -4.890 5.281 1.00 93.94 227 PHE A CA 1
ATOM 1852 C C . PHE A 1 227 ? 5.950 -6.069 6.122 1.00 93.94 227 PHE A C 1
ATOM 1854 O O . PHE A 1 227 ? 5.742 -6.082 7.336 1.00 93.94 227 PHE A O 1
ATOM 1861 N N . THR A 1 228 ? 6.679 -7.013 5.518 1.00 94.56 228 THR A N 1
ATOM 1862 C CA . THR A 1 228 ? 7.264 -8.170 6.216 1.00 94.56 228 THR A CA 1
ATOM 1863 C C . THR A 1 228 ? 8.162 -7.735 7.374 1.00 94.56 228 THR A C 1
ATOM 1865 O O . THR A 1 228 ? 8.108 -8.334 8.445 1.00 94.56 228 THR A O 1
ATOM 1868 N N . PHE A 1 229 ? 8.919 -6.644 7.201 1.00 95.06 229 PHE A N 1
ATOM 1869 C CA . PHE A 1 229 ? 9.765 -6.076 8.255 1.00 95.06 229 PHE A CA 1
ATOM 1870 C C . PHE A 1 229 ? 8.961 -5.640 9.490 1.00 95.06 229 PHE A C 1
ATOM 1872 O O . PHE A 1 229 ? 9.398 -5.829 10.622 1.00 95.06 229 PHE A O 1
ATOM 1879 N N . TRP A 1 230 ? 7.769 -5.074 9.291 1.00 96.12 230 TRP A N 1
ATOM 1880 C CA . TRP A 1 230 ? 6.938 -4.554 10.380 1.00 96.12 230 TRP A CA 1
ATOM 1881 C C . TRP A 1 230 ? 6.106 -5.636 11.076 1.00 96.12 230 TRP A C 1
ATOM 1883 O O . TRP A 1 230 ? 5.602 -5.416 12.179 1.00 96.12 230 TRP A O 1
ATOM 1893 N N . LEU A 1 231 ? 5.958 -6.809 10.458 1.00 96.25 231 LEU A N 1
ATOM 1894 C CA . LEU A 1 231 ? 5.104 -7.890 10.943 1.00 96.25 231 LEU A CA 1
ATOM 1895 C C . LEU A 1 231 ? 5.444 -8.362 12.377 1.00 96.25 231 LEU A C 1
ATOM 1897 O O . LEU A 1 231 ? 4.510 -8.512 13.172 1.00 96.25 231 LEU A O 1
ATOM 1901 N N . PRO A 1 232 ? 6.726 -8.524 12.781 1.00 96.62 232 PRO A N 1
ATOM 1902 C CA . PRO A 1 232 ? 7.074 -8.855 14.164 1.00 96.62 232 PRO A CA 1
ATOM 1903 C C . PRO A 1 232 ? 6.608 -7.794 15.165 1.00 96.62 232 PRO A C 1
ATOM 1905 O O . PRO A 1 232 ? 6.035 -8.136 16.199 1.00 96.62 232 PRO A O 1
ATOM 1908 N N . ALA A 1 233 ? 6.783 -6.507 14.843 1.00 96.25 233 ALA A N 1
ATOM 1909 C CA . ALA A 1 233 ? 6.311 -5.415 15.691 1.00 96.25 233 ALA A CA 1
ATOM 1910 C C . ALA A 1 233 ? 4.779 -5.432 15.810 1.00 96.25 233 ALA A C 1
ATOM 1912 O O . ALA A 1 233 ? 4.239 -5.288 16.907 1.00 96.25 233 ALA A O 1
ATOM 1913 N N . TYR A 1 234 ? 4.062 -5.703 14.716 1.00 95.50 234 TYR A N 1
ATOM 1914 C CA . TYR A 1 234 ? 2.609 -5.873 14.749 1.00 95.50 234 TYR A CA 1
ATOM 1915 C C . TYR A 1 234 ? 2.169 -7.013 15.671 1.00 95.50 234 TYR A C 1
ATOM 1917 O O . TYR A 1 234 ? 1.304 -6.807 16.527 1.00 95.50 234 TYR A O 1
ATOM 1925 N N . PHE A 1 235 ? 2.768 -8.201 15.562 1.00 97.69 235 PHE A N 1
ATOM 1926 C CA . PHE A 1 235 ? 2.419 -9.315 16.446 1.00 97.69 235 PHE A CA 1
ATOM 1927 C C . PHE A 1 235 ? 2.806 -9.060 17.902 1.00 97.69 235 PHE A C 1
ATOM 1929 O O . PHE A 1 235 ? 2.026 -9.403 18.793 1.00 97.69 235 PHE A O 1
ATOM 1936 N N . ALA A 1 236 ? 3.933 -8.393 18.155 1.00 97.44 236 ALA A N 1
ATOM 1937 C CA . ALA A 1 236 ? 4.316 -7.964 19.494 1.00 97.44 236 ALA A CA 1
ATOM 1938 C C . ALA A 1 236 ? 3.295 -6.977 20.084 1.00 97.44 236 ALA A C 1
ATOM 1940 O O . ALA A 1 236 ? 2.858 -7.167 21.217 1.00 97.44 236 ALA A O 1
ATOM 1941 N N . MET A 1 237 ? 2.813 -5.991 19.318 1.00 96.06 237 MET A N 1
ATOM 1942 C CA . MET A 1 237 ? 1.741 -5.091 19.770 1.00 96.06 237 MET A CA 1
ATOM 1943 C C . MET A 1 237 ? 0.448 -5.849 20.088 1.00 96.06 237 MET A C 1
ATOM 1945 O O . MET A 1 237 ? -0.198 -5.571 21.099 1.00 96.06 237 MET A O 1
ATOM 1949 N N . ILE A 1 238 ? 0.062 -6.827 19.263 1.00 96.12 238 ILE A N 1
ATOM 1950 C CA . ILE A 1 238 ? -1.131 -7.650 19.511 1.00 96.12 238 ILE A CA 1
ATOM 1951 C C . ILE A 1 238 ? -0.956 -8.484 20.779 1.00 96.12 238 ILE A C 1
ATOM 1953 O O . ILE A 1 238 ? -1.888 -8.564 21.583 1.00 96.12 238 ILE A O 1
ATOM 1957 N N . TRP A 1 239 ? 0.224 -9.071 20.977 1.00 97.12 239 TRP A N 1
ATOM 1958 C CA . TRP A 1 239 ? 0.553 -9.830 22.176 1.00 97.12 239 TRP A CA 1
ATOM 1959 C C . TRP A 1 239 ? 0.498 -8.930 23.409 1.00 97.12 239 TRP A C 1
ATOM 1961 O O . TRP A 1 239 ? -0.248 -9.231 24.341 1.00 97.12 239 TRP A O 1
ATOM 1971 N N . ILE A 1 240 ? 1.175 -7.781 23.391 1.00 94.88 240 ILE A N 1
ATOM 1972 C CA . ILE A 1 240 ? 1.127 -6.807 24.485 1.00 94.88 240 ILE A CA 1
ATOM 1973 C C . ILE A 1 240 ? -0.320 -6.404 24.753 1.00 94.88 240 ILE A C 1
ATOM 1975 O O . ILE A 1 240 ? -0.728 -6.392 25.906 1.00 94.88 240 ILE A O 1
ATOM 1979 N N . ALA A 1 241 ? -1.133 -6.128 23.728 1.00 93.75 241 ALA A N 1
ATOM 1980 C CA . ALA A 1 241 ? -2.507 -5.651 23.877 1.00 93.75 241 ALA A CA 1
ATOM 1981 C C . ALA A 1 241 ? -3.495 -6.718 24.382 1.00 93.75 241 ALA A C 1
ATOM 1983 O O . ALA A 1 241 ? -4.315 -6.418 25.252 1.00 93.75 241 ALA A O 1
ATOM 1984 N N . LYS A 1 242 ? -3.436 -7.941 23.843 1.00 93.75 242 LYS A N 1
ATOM 1985 C CA . LYS A 1 242 ? -4.486 -8.971 23.974 1.00 93.75 242 LYS A CA 1
ATOM 1986 C C . LYS A 1 242 ? -3.997 -10.324 24.498 1.00 93.75 242 LYS A C 1
ATOM 1988 O O . LYS A 1 242 ? -4.813 -11.226 24.667 1.00 93.75 242 LYS A O 1
ATOM 1993 N N . GLY A 1 243 ? -2.702 -10.478 24.748 1.00 95.75 243 GLY A N 1
ATOM 1994 C CA . GLY A 1 243 ? -2.079 -11.736 25.146 1.00 95.75 243 GLY A CA 1
ATOM 1995 C C . GLY A 1 243 ? -1.623 -12.595 23.963 1.00 95.75 243 GLY A C 1
ATOM 1996 O O . GLY A 1 243 ? -1.926 -12.320 22.799 1.00 95.75 243 GLY A O 1
ATOM 1997 N N . PHE A 1 244 ? -0.886 -13.660 24.280 1.00 97.31 244 PHE A N 1
ATOM 1998 C CA . PHE A 1 244 ? -0.251 -14.531 23.289 1.00 97.31 244 PHE A CA 1
ATOM 1999 C C . PHE A 1 244 ? -1.267 -15.258 22.396 1.00 97.31 244 PHE A C 1
ATOM 2001 O O . PHE A 1 244 ? -1.102 -15.295 21.181 1.00 97.31 244 PHE A O 1
ATOM 2008 N N . GLY A 1 245 ? -2.362 -15.776 22.968 1.00 97.75 245 GLY A N 1
ATOM 2009 C CA . GLY A 1 245 ? -3.364 -16.548 22.220 1.00 97.75 245 GLY A CA 1
ATOM 2010 C C . GLY A 1 245 ? -3.937 -15.803 21.002 1.00 97.75 245 GLY A C 1
ATOM 2011 O O . GLY A 1 245 ? -3.892 -16.338 19.892 1.00 97.75 245 GLY A O 1
ATOM 2012 N N . PRO A 1 246 ? -4.452 -14.566 21.154 1.00 97.25 246 PRO A N 1
ATOM 2013 C CA . PRO A 1 246 ? -4.909 -13.768 20.019 1.00 97.25 246 PRO A CA 1
ATOM 2014 C C . PRO A 1 246 ? -3.814 -13.429 19.002 1.00 97.25 246 PRO A C 1
ATOM 2016 O O . PRO A 1 246 ? -4.096 -13.447 17.802 1.00 97.25 246 PRO A O 1
ATOM 2019 N N . ALA A 1 247 ? -2.585 -13.153 19.451 1.00 97.94 247 ALA A N 1
ATOM 2020 C CA . ALA A 1 247 ? -1.453 -12.904 18.557 1.00 97.94 247 ALA A CA 1
ATOM 2021 C C . ALA A 1 247 ? -1.143 -14.142 17.704 1.00 97.94 247 ALA A C 1
ATOM 2023 O O . ALA A 1 247 ? -1.149 -14.055 16.478 1.00 97.94 247 ALA A O 1
ATOM 2024 N N . PHE A 1 248 ? -1.011 -15.307 18.343 1.00 98.25 248 PHE A N 1
ATOM 2025 C CA . PHE A 1 248 ? -0.751 -16.584 17.681 1.00 98.25 248 PHE A CA 1
ATOM 2026 C C . PHE A 1 248 ? -1.843 -16.949 16.666 1.00 98.25 248 PHE A C 1
ATOM 2028 O O . PHE A 1 248 ? -1.539 -17.248 15.515 1.00 98.25 248 PHE A O 1
ATOM 2035 N N . ARG A 1 249 ? -3.129 -16.846 17.039 1.00 98.50 249 ARG A N 1
ATOM 2036 C CA . ARG A 1 249 ? -4.247 -17.111 16.108 1.00 98.50 249 ARG A CA 1
ATOM 2037 C C . ARG A 1 249 ? -4.2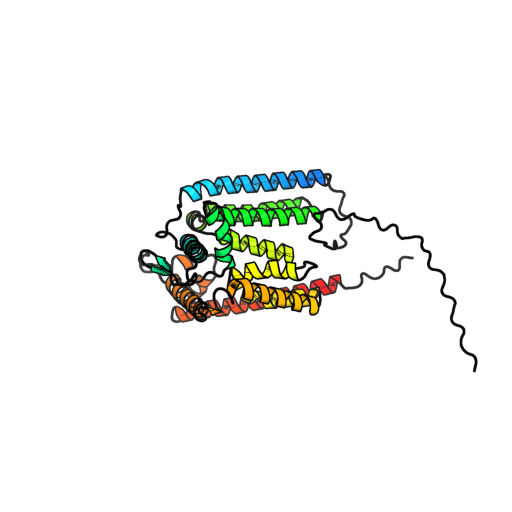53 -16.154 14.916 1.00 98.50 249 ARG A C 1
ATOM 2039 O O . ARG A 1 249 ? -4.559 -16.571 13.806 1.00 98.50 249 ARG A O 1
ATOM 2046 N N . THR A 1 250 ? -3.934 -14.877 15.137 1.00 98.31 250 THR A N 1
ATOM 2047 C CA . THR A 1 250 ? -3.817 -13.892 14.047 1.00 98.31 250 THR A CA 1
ATOM 2048 C C . THR A 1 250 ? -2.661 -14.254 13.114 1.00 98.31 250 THR A C 1
ATOM 2050 O O . THR A 1 250 ? -2.827 -14.198 11.896 1.00 98.31 250 THR A O 1
ATOM 2053 N N . GLY A 1 251 ? -1.524 -14.684 13.671 1.00 98.12 251 GLY A N 1
ATOM 2054 C CA . GLY A 1 251 ? -0.387 -15.200 12.910 1.00 98.12 251 GLY A CA 1
ATOM 2055 C C . GLY A 1 251 ? -0.745 -16.429 12.075 1.00 98.12 251 GLY A C 1
ATOM 2056 O O . GLY A 1 251 ? -0.464 -16.445 10.882 1.00 98.12 251 GLY A O 1
ATOM 2057 N N . LEU A 1 252 ? -1.455 -17.403 12.653 1.00 98.44 252 LEU A N 1
ATOM 2058 C CA . LEU A 1 252 ? -1.901 -18.601 11.936 1.00 98.44 252 LEU A CA 1
ATOM 2059 C C . LEU A 1 252 ? -2.844 -18.264 10.772 1.00 98.44 252 LEU A C 1
ATOM 2061 O O . LEU A 1 252 ? -2.667 -18.779 9.673 1.00 98.44 252 LEU A O 1
ATOM 2065 N N . TYR A 1 253 ? -3.815 -17.368 10.977 1.00 98.56 253 TYR A N 1
ATOM 2066 C CA . TYR A 1 253 ? -4.697 -16.919 9.894 1.00 98.56 253 TYR A CA 1
ATOM 2067 C C . TYR A 1 253 ? -3.958 -16.111 8.825 1.00 98.56 253 TYR A C 1
ATOM 2069 O O . TYR A 1 253 ? -4.285 -16.224 7.647 1.00 98.56 253 TYR A O 1
ATOM 2077 N N . THR A 1 254 ? -2.953 -15.326 9.217 1.00 98.44 254 THR A N 1
ATOM 2078 C CA . THR A 1 254 ? -2.092 -14.610 8.269 1.00 98.44 254 THR A CA 1
ATOM 2079 C C . THR A 1 254 ? -1.312 -15.596 7.405 1.00 98.44 254 THR A C 1
ATOM 2081 O O . THR A 1 254 ? -1.340 -15.487 6.182 1.00 98.44 254 THR A O 1
ATOM 2084 N N . LEU A 1 255 ? -0.675 -16.593 8.029 1.00 98.19 255 LEU A N 1
ATOM 2085 C CA . LEU A 1 255 ? 0.041 -17.658 7.333 1.00 98.19 255 LEU A CA 1
ATOM 2086 C C . LEU A 1 255 ? -0.891 -18.409 6.382 1.00 98.19 255 LEU A C 1
ATOM 2088 O O . LEU A 1 255 ? -0.549 -18.582 5.219 1.00 98.19 255 LEU A O 1
ATOM 2092 N N . LEU A 1 256 ? -2.084 -18.792 6.843 1.00 98.50 256 LEU A N 1
ATOM 2093 C CA . LEU A 1 256 ? -3.081 -19.454 6.005 1.00 98.50 256 LEU A CA 1
ATOM 2094 C C . LEU A 1 256 ? -3.461 -18.594 4.791 1.00 98.50 256 LEU A C 1
ATOM 2096 O O . LEU A 1 256 ? -3.513 -19.107 3.679 1.00 98.50 256 LEU A O 1
ATOM 2100 N N . GLY A 1 257 ? -3.671 -17.288 4.978 1.00 98.31 257 GLY A N 1
ATOM 2101 C CA . GLY A 1 257 ? -3.954 -16.362 3.879 1.00 98.31 257 GLY A CA 1
ATOM 2102 C C . GLY A 1 257 ? -2.822 -16.296 2.851 1.00 98.31 257 GLY A C 1
ATOM 2103 O O . GLY A 1 257 ? -3.080 -16.403 1.657 1.00 98.31 257 GLY A O 1
ATOM 2104 N N . VAL A 1 258 ? -1.566 -16.195 3.297 1.00 98.31 258 VAL A N 1
ATOM 2105 C CA . VAL A 1 258 ? -0.385 -16.220 2.411 1.00 98.31 258 VAL A CA 1
ATOM 2106 C C . VAL A 1 258 ? -0.259 -17.562 1.689 1.00 98.31 258 VAL A C 1
ATOM 2108 O O . VAL A 1 258 ? 0.006 -17.598 0.487 1.00 98.31 258 VAL A O 1
ATOM 2111 N N . VAL A 1 259 ? -0.484 -18.668 2.400 1.00 98.38 259 VAL A N 1
ATOM 2112 C CA . VAL A 1 259 ? -0.413 -20.019 1.838 1.00 98.38 259 VAL A CA 1
ATOM 2113 C C . VAL A 1 259 ? -1.439 -20.195 0.719 1.00 98.38 259 VAL A C 1
ATOM 2115 O O . VAL A 1 259 ? -1.079 -20.616 -0.379 1.00 98.38 259 VAL A O 1
ATOM 2118 N N . LEU A 1 260 ? -2.695 -19.832 0.982 1.00 98.31 260 LEU A N 1
ATOM 2119 C CA . LEU A 1 260 ? -3.801 -20.006 0.042 1.00 98.31 260 LEU A CA 1
ATOM 2120 C C . LEU A 1 260 ? -3.728 -19.044 -1.145 1.00 98.31 260 LEU A C 1
ATOM 2122 O O . LEU A 1 260 ? -4.015 -19.448 -2.267 1.00 98.31 260 LEU A O 1
ATOM 2126 N N . LEU A 1 261 ? -3.361 -17.781 -0.912 1.00 98.38 261 LEU A N 1
ATOM 2127 C CA . LEU A 1 261 ? -3.395 -16.758 -1.957 1.00 98.38 261 LEU A CA 1
ATOM 2128 C C . LEU A 1 261 ? -2.109 -16.679 -2.772 1.00 98.38 261 LEU A C 1
ATOM 2130 O O . LEU A 1 261 ? -2.172 -16.192 -3.894 1.00 98.38 261 LEU A O 1
ATOM 2134 N N . TYR A 1 262 ? -0.961 -17.108 -2.238 1.00 98.00 262 TYR A N 1
ATOM 2135 C CA . TYR A 1 262 ? 0.332 -16.972 -2.915 1.00 98.00 262 TYR A CA 1
ATOM 2136 C C . TYR A 1 262 ? 1.102 -18.292 -3.039 1.00 98.00 262 TYR A C 1
ATOM 2138 O O . TYR A 1 262 ? 1.485 -18.676 -4.147 1.00 98.00 262 TYR A O 1
ATOM 2146 N N . ILE A 1 263 ? 1.317 -19.008 -1.930 1.00 98.00 263 ILE A N 1
ATOM 2147 C CA . ILE A 1 263 ? 2.258 -20.141 -1.922 1.00 98.00 263 ILE A CA 1
ATOM 2148 C C . ILE A 1 263 ? 1.748 -21.310 -2.769 1.00 98.00 263 ILE A C 1
ATOM 2150 O O . ILE A 1 263 ? 2.436 -21.733 -3.695 1.00 98.00 263 ILE A O 1
ATOM 2154 N N . ILE A 1 264 ? 0.546 -21.813 -2.481 1.00 98.06 264 ILE A N 1
ATOM 2155 C CA . ILE A 1 264 ? -0.059 -22.941 -3.205 1.00 98.06 264 ILE A CA 1
ATOM 2156 C C . ILE A 1 264 ? -0.276 -22.617 -4.692 1.00 98.06 264 ILE A C 1
ATOM 2158 O O . ILE A 1 264 ? 0.172 -23.397 -5.536 1.00 98.06 264 ILE A O 1
ATOM 2162 N N . PRO A 1 265 ? -0.936 -21.499 -5.064 1.00 97.75 265 PRO A N 1
ATOM 2163 C CA . PRO A 1 265 ? -1.256 -21.258 -6.469 1.00 97.75 265 PRO A CA 1
ATOM 2164 C C . PRO A 1 265 ? -0.037 -20.923 -7.339 1.00 97.75 265 PRO A C 1
ATOM 2166 O O . PRO A 1 265 ? -0.066 -21.235 -8.536 1.00 97.75 265 PRO A O 1
ATOM 2169 N N . PHE A 1 266 ? 1.016 -20.316 -6.769 1.00 97.50 266 PHE A N 1
ATOM 2170 C CA . PHE A 1 266 ? 2.120 -19.741 -7.547 1.00 97.50 266 PHE A CA 1
ATOM 2171 C C . PHE A 1 266 ? 3.503 -20.236 -7.119 1.00 97.50 266 PHE A C 1
ATOM 2173 O O . PHE A 1 266 ? 4.197 -20.833 -7.940 1.00 97.50 266 PHE A O 1
ATOM 2180 N N . TRP A 1 267 ? 3.905 -20.039 -5.860 1.00 97.00 267 TRP A N 1
ATOM 2181 C CA . TRP A 1 267 ? 5.274 -20.358 -5.425 1.00 97.00 267 TRP A CA 1
ATOM 2182 C C . TRP A 1 267 ? 5.603 -21.854 -5.532 1.00 97.00 267 TRP A C 1
ATOM 2184 O O . TRP A 1 267 ? 6.677 -22.208 -6.000 1.00 97.00 267 TRP A O 1
ATOM 2194 N N . MET A 1 268 ? 4.668 -22.749 -5.195 1.00 97.75 268 MET A N 1
ATOM 2195 C CA . MET A 1 268 ? 4.878 -24.200 -5.329 1.00 97.75 268 MET A CA 1
ATOM 2196 C C . MET A 1 268 ? 5.114 -24.647 -6.778 1.00 97.75 268 MET A C 1
ATOM 2198 O O . MET A 1 268 ? 5.734 -25.683 -7.002 1.00 97.75 268 MET A O 1
ATOM 2202 N N . LYS A 1 269 ? 4.633 -23.880 -7.765 1.00 96.88 269 LYS A N 1
ATOM 2203 C CA . LYS A 1 269 ? 4.840 -24.176 -9.191 1.00 96.88 269 LYS A CA 1
ATOM 2204 C C . LYS A 1 269 ? 6.190 -23.674 -9.705 1.00 96.88 269 LYS A C 1
ATOM 2206 O O . LYS A 1 269 ? 6.644 -24.130 -10.751 1.00 96.88 269 LYS A O 1
ATOM 2211 N N . ASP A 1 270 ? 6.794 -22.704 -9.023 1.00 96.50 270 ASP A N 1
ATOM 2212 C CA . ASP A 1 270 ? 8.102 -22.138 -9.357 1.00 96.50 270 ASP A CA 1
ATOM 2213 C C . ASP A 1 270 ? 8.703 -21.424 -8.133 1.00 96.50 270 ASP A C 1
ATOM 2215 O O . ASP A 1 270 ? 8.519 -20.216 -7.947 1.00 96.50 270 ASP A O 1
ATOM 2219 N N . PRO A 1 271 ? 9.436 -22.161 -7.282 1.00 95.69 271 PRO A N 1
ATOM 2220 C CA . PRO A 1 271 ? 10.018 -21.603 -6.064 1.00 95.69 271 PRO A CA 1
ATOM 2221 C C . PRO A 1 271 ? 11.019 -20.465 -6.316 1.00 95.69 271 PRO A C 1
ATOM 2223 O O . PRO A 1 271 ? 11.245 -19.638 -5.430 1.00 95.69 271 PRO A O 1
ATOM 2226 N N . GLY A 1 272 ? 11.592 -20.396 -7.526 1.00 96.19 272 GLY A N 1
ATOM 2227 C CA . GLY A 1 272 ? 12.567 -19.383 -7.931 1.00 96.19 272 GLY A CA 1
ATOM 2228 C C . GLY A 1 272 ? 11.966 -18.014 -8.267 1.00 96.19 272 GLY A C 1
ATOM 2229 O O . GLY A 1 272 ? 12.720 -17.076 -8.504 1.00 96.19 272 GLY A O 1
ATOM 2230 N N . ILE A 1 273 ? 10.634 -17.859 -8.279 1.00 95.06 273 ILE A N 1
ATOM 2231 C CA . ILE A 1 273 ? 9.984 -16.558 -8.537 1.00 95.06 273 ILE A CA 1
ATOM 2232 C C . ILE A 1 273 ? 10.474 -15.495 -7.548 1.00 95.06 273 ILE A C 1
ATOM 2234 O O . ILE A 1 273 ? 10.758 -14.366 -7.937 1.00 95.06 273 ILE A O 1
ATOM 2238 N N . LEU A 1 274 ? 10.586 -15.858 -6.267 1.00 93.19 274 LEU A N 1
ATOM 2239 C CA . LEU A 1 274 ? 10.930 -14.904 -5.213 1.00 93.19 274 LEU A CA 1
ATOM 2240 C C . LEU A 1 274 ? 12.383 -14.430 -5.355 1.00 93.19 274 LEU A C 1
ATOM 2242 O O . LEU A 1 274 ? 12.632 -13.230 -5.288 1.00 93.19 274 LEU A O 1
ATOM 2246 N N . THR A 1 275 ? 13.325 -15.344 -5.608 1.00 95.69 275 THR A N 1
ATOM 2247 C CA . THR A 1 275 ? 14.740 -14.987 -5.792 1.00 95.69 275 THR A CA 1
ATOM 2248 C C . THR A 1 275 ? 14.929 -14.107 -7.022 1.00 95.69 275 THR A C 1
ATOM 2250 O O . THR A 1 275 ? 15.490 -13.028 -6.893 1.00 95.69 275 THR A O 1
ATOM 2253 N N . ARG A 1 276 ? 14.340 -14.471 -8.171 1.00 95.50 276 ARG A N 1
ATOM 2254 C CA . ARG A 1 276 ? 14.419 -13.645 -9.391 1.00 95.50 276 ARG A CA 1
ATOM 2255 C C . ARG A 1 276 ? 13.814 -12.256 -9.196 1.00 95.50 276 ARG A C 1
ATOM 2257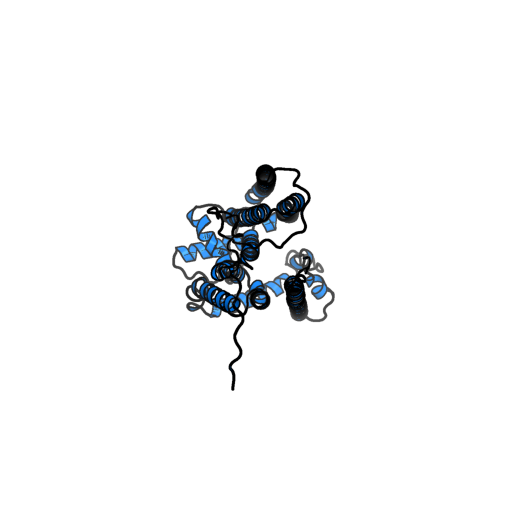 O O . ARG A 1 276 ? 14.373 -11.275 -9.672 1.00 95.50 276 ARG A O 1
ATOM 2264 N N . GLY A 1 277 ? 12.699 -12.161 -8.469 1.00 93.44 277 GLY A N 1
ATOM 2265 C CA . GLY A 1 277 ? 12.094 -10.876 -8.124 1.00 93.44 277 GLY A CA 1
ATOM 2266 C C . GLY A 1 277 ? 13.005 -10.000 -7.255 1.00 93.44 277 GLY A C 1
ATOM 2267 O O . GLY A 1 277 ? 13.111 -8.800 -7.501 1.00 93.44 277 GLY A O 1
ATOM 2268 N N . LEU A 1 278 ? 13.690 -10.581 -6.263 1.00 93.00 278 LEU A N 1
ATOM 2269 C CA . LEU A 1 278 ? 14.657 -9.859 -5.425 1.00 93.00 278 LEU A CA 1
ATOM 2270 C C . LEU A 1 278 ? 15.894 -9.421 -6.218 1.00 93.00 278 LEU A C 1
ATOM 2272 O O . LEU A 1 278 ? 16.289 -8.260 -6.116 1.00 93.00 278 LEU A O 1
ATOM 2276 N N . ASP A 1 279 ? 16.444 -10.310 -7.043 1.00 95.56 279 ASP A N 1
ATOM 2277 C CA . ASP A 1 279 ? 17.596 -10.019 -7.902 1.00 95.56 279 ASP A CA 1
ATOM 2278 C C . ASP A 1 279 ? 17.262 -8.897 -8.898 1.00 95.56 279 ASP A C 1
ATOM 2280 O O . ASP A 1 279 ? 18.058 -7.985 -9.133 1.00 95.56 279 ASP A O 1
ATOM 2284 N N . TYR A 1 280 ? 16.040 -8.907 -9.438 1.00 95.50 280 TYR A N 1
ATOM 2285 C CA . TYR A 1 280 ? 15.547 -7.843 -10.304 1.00 95.50 280 TYR A CA 1
ATOM 2286 C C . TYR A 1 280 ? 15.462 -6.498 -9.577 1.00 95.50 280 TYR A C 1
ATOM 2288 O O . TYR A 1 280 ? 15.906 -5.490 -10.122 1.00 95.50 280 TYR A O 1
ATOM 2296 N N . TYR A 1 281 ? 14.961 -6.452 -8.336 1.00 92.94 281 TYR A N 1
ATOM 2297 C CA . TYR A 1 281 ? 14.960 -5.211 -7.552 1.00 92.94 281 TYR A CA 1
ATOM 2298 C C . TYR A 1 281 ? 16.365 -4.683 -7.285 1.00 92.94 281 TYR A C 1
ATOM 2300 O O . TYR A 1 281 ? 16.569 -3.470 -7.298 1.00 92.94 281 TYR A O 1
ATOM 2308 N N . GLU A 1 282 ? 17.329 -5.565 -7.035 1.00 93.75 282 GLU A N 1
ATOM 2309 C CA . GLU A 1 282 ? 18.720 -5.169 -6.854 1.00 93.75 282 GLU A CA 1
ATOM 2310 C C . GLU A 1 282 ? 19.304 -4.568 -8.132 1.00 93.75 282 GLU A C 1
ATOM 2312 O O . GLU A 1 282 ? 19.829 -3.452 -8.095 1.00 93.75 282 GLU A O 1
ATOM 2317 N N . LYS A 1 283 ? 19.123 -5.247 -9.269 1.00 95.25 283 LYS A N 1
ATOM 2318 C CA . LYS A 1 283 ? 19.550 -4.753 -10.581 1.00 95.25 283 LYS A CA 1
ATOM 2319 C C . LYS A 1 283 ? 18.911 -3.405 -10.914 1.00 95.25 283 LYS A C 1
ATOM 2321 O O . LYS A 1 283 ? 19.608 -2.473 -11.316 1.00 95.25 283 LYS A O 1
ATOM 2326 N N . THR A 1 284 ? 17.600 -3.279 -10.716 1.00 93.62 284 THR A N 1
ATOM 2327 C CA . THR A 1 284 ? 16.876 -2.029 -10.962 1.00 93.62 284 THR A CA 1
ATOM 2328 C C . THR A 1 284 ? 17.351 -0.936 -10.013 1.00 93.62 284 THR A C 1
ATOM 2330 O O . THR A 1 284 ? 17.590 0.174 -10.465 1.00 93.62 284 THR A O 1
ATOM 2333 N N . ALA A 1 285 ? 17.583 -1.222 -8.729 1.00 93.81 285 ALA A N 1
ATOM 2334 C CA . ALA A 1 285 ? 18.119 -0.229 -7.799 1.00 93.81 285 ALA A CA 1
ATOM 2335 C C . ALA A 1 285 ? 19.475 0.328 -8.265 1.00 93.81 285 ALA A C 1
ATOM 2337 O O . ALA A 1 285 ? 19.661 1.541 -8.234 1.00 93.81 285 ALA A O 1
ATOM 2338 N N . ILE A 1 286 ? 20.381 -0.528 -8.750 1.00 95.88 286 ILE A N 1
ATOM 2339 C CA . ILE A 1 286 ? 21.670 -0.098 -9.312 1.00 95.88 286 ILE A CA 1
ATOM 2340 C C . ILE A 1 286 ? 21.449 0.798 -10.537 1.00 95.88 286 ILE A C 1
ATOM 2342 O O . ILE A 1 286 ? 21.980 1.905 -10.579 1.00 95.88 286 ILE A O 1
ATOM 2346 N N . GLY A 1 287 ? 20.612 0.379 -11.492 1.00 94.62 287 GLY A N 1
ATOM 2347 C CA . GLY A 1 287 ? 20.326 1.173 -12.695 1.00 94.62 287 GLY A CA 1
ATOM 2348 C C . GLY A 1 287 ? 19.661 2.524 -12.396 1.00 94.62 287 GLY A C 1
ATOM 2349 O O . GLY A 1 287 ? 19.952 3.525 -13.044 1.00 94.62 287 GLY A O 1
ATOM 2350 N N . GLN A 1 288 ? 18.810 2.587 -11.371 1.00 93.31 288 GLN A N 1
ATOM 2351 C CA . GLN A 1 288 ? 18.133 3.815 -10.934 1.00 93.31 288 GLN A CA 1
ATOM 2352 C C . GLN A 1 288 ? 19.069 4.786 -10.195 1.00 93.31 288 GLN A C 1
ATOM 2354 O O . GLN A 1 288 ? 18.797 5.985 -10.119 1.00 93.31 288 GLN A O 1
ATOM 2359 N N . TRP A 1 289 ? 20.178 4.278 -9.658 1.00 95.88 289 TRP A N 1
ATOM 2360 C CA . TRP A 1 289 ? 21.246 5.068 -9.046 1.00 95.88 289 TRP A CA 1
ATOM 2361 C C . TRP A 1 289 ? 22.325 5.496 -10.053 1.00 95.88 289 TRP A C 1
ATOM 2363 O O . TRP A 1 289 ? 23.291 6.155 -9.672 1.00 95.88 289 TRP A O 1
ATOM 2373 N N . GLN A 1 290 ? 22.166 5.155 -11.332 1.00 96.19 290 GLN A N 1
ATOM 2374 C CA . GLN A 1 290 ? 23.014 5.622 -12.426 1.00 96.19 290 GLN A CA 1
ATOM 2375 C C . GLN A 1 290 ? 22.345 6.782 -13.175 1.00 96.19 290 GLN A C 1
ATOM 2377 O O . GLN A 1 290 ? 21.120 6.942 -13.173 1.00 96.19 290 GLN A O 1
ATOM 2382 N N . THR A 1 291 ? 23.160 7.611 -13.828 1.00 95.88 291 THR A N 1
ATOM 2383 C CA . THR A 1 291 ? 22.654 8.628 -14.755 1.00 95.88 291 THR A CA 1
ATOM 2384 C C . THR A 1 291 ? 22.023 7.957 -15.963 1.00 95.88 291 THR A C 1
ATOM 2386 O O . THR A 1 291 ? 22.565 6.994 -16.503 1.00 95.88 291 THR A O 1
ATOM 2389 N N . GLN A 1 292 ? 20.879 8.471 -16.395 1.00 94.44 292 GLN A N 1
ATOM 2390 C CA . GLN A 1 292 ? 20.188 7.940 -17.562 1.00 94.44 292 GLN A CA 1
ATOM 2391 C C . GLN A 1 292 ? 20.845 8.437 -18.862 1.00 94.44 292 GLN A C 1
ATOM 2393 O O . GLN A 1 292 ? 21.442 9.514 -18.851 1.00 94.44 292 GLN A O 1
ATOM 2398 N N . PRO A 1 293 ? 20.720 7.716 -19.994 1.00 94.31 293 PRO A N 1
ATOM 2399 C CA . PRO A 1 293 ? 21.383 8.086 -21.253 1.00 94.31 293 PRO A CA 1
ATOM 2400 C C . PRO A 1 293 ? 21.024 9.478 -21.791 1.00 94.31 293 PRO A C 1
ATOM 2402 O O . PRO A 1 293 ? 21.780 10.057 -22.562 1.00 94.31 293 PRO A O 1
ATOM 2405 N N . TRP A 1 294 ? 19.865 10.005 -21.397 1.00 94.62 294 TRP A N 1
ATOM 2406 C CA . TRP A 1 294 ? 19.378 11.330 -21.779 1.00 94.62 294 TRP A CA 1
ATOM 2407 C C . TRP A 1 294 ? 19.851 12.453 -20.835 1.00 94.62 294 TRP A C 1
ATOM 2409 O O . TRP A 1 294 ? 19.577 13.620 -21.103 1.00 94.62 294 TRP A O 1
ATOM 2419 N N . GLN A 1 295 ? 20.529 12.127 -19.726 1.00 96.44 295 GLN A N 1
ATOM 2420 C CA . GLN A 1 295 ? 21.070 13.112 -18.785 1.00 96.44 295 GLN A CA 1
ATOM 2421 C C . GLN A 1 295 ? 22.417 13.654 -19.262 1.00 96.44 295 GLN A C 1
ATOM 2423 O O . GLN A 1 295 ? 23.246 12.916 -19.794 1.00 96.44 295 GLN A O 1
ATOM 2428 N N . GLU A 1 296 ? 22.664 14.943 -19.023 1.00 96.62 296 GLU A N 1
ATOM 2429 C CA . GLU A 1 296 ? 23.955 15.549 -19.353 1.00 96.62 296 GLU A CA 1
ATOM 2430 C C . GLU A 1 296 ? 25.080 14.981 -18.464 1.00 96.62 296 GLU A C 1
ATOM 2432 O O . GLU A 1 296 ? 24.843 14.653 -17.291 1.00 96.62 296 GLU A O 1
ATOM 2437 N N . PRO A 1 297 ? 26.324 14.899 -18.974 1.00 95.62 297 PRO A N 1
ATOM 2438 C CA . PRO A 1 297 ? 27.467 14.460 -18.183 1.00 95.62 297 PRO A CA 1
ATOM 2439 C C . PRO A 1 297 ? 27.625 15.272 -16.889 1.00 95.62 297 PRO A C 1
ATOM 2441 O O . PRO A 1 297 ? 27.630 16.500 -16.906 1.00 95.62 297 PRO A O 1
ATOM 2444 N N . GLY A 1 298 ? 27.775 14.580 -15.758 1.00 93.75 298 GLY A N 1
ATOM 2445 C CA . GLY A 1 298 ? 27.949 15.201 -14.438 1.00 93.75 298 GLY A CA 1
ATOM 2446 C C . GLY A 1 298 ? 26.651 15.516 -13.685 1.00 93.75 298 GLY A C 1
ATOM 2447 O O . GLY A 1 298 ? 26.715 15.907 -12.519 1.00 93.75 298 GLY A O 1
ATOM 2448 N N . GLN A 1 299 ? 25.475 15.312 -14.289 1.00 96.25 299 GLN A N 1
ATOM 2449 C CA . GLN A 1 299 ? 24.210 15.406 -13.558 1.00 96.25 299 GLN A CA 1
ATOM 2450 C C . GLN A 1 299 ? 24.060 14.268 -12.536 1.00 96.25 299 GLN A C 1
ATOM 2452 O O . GLN A 1 299 ? 24.596 13.173 -12.697 1.00 96.25 299 GLN A O 1
ATOM 2457 N N . LYS A 1 300 ? 23.286 14.511 -11.474 1.00 96.12 300 LYS A N 1
ATOM 2458 C CA . LYS A 1 300 ? 22.910 13.469 -10.504 1.00 96.12 300 LYS A CA 1
ATOM 2459 C C . LYS A 1 300 ? 21.866 12.520 -11.105 1.00 96.12 300 LYS A C 1
ATOM 2461 O O . LYS A 1 300 ? 21.053 12.984 -11.906 1.00 96.12 300 LYS A O 1
ATOM 2466 N N . PRO A 1 301 ? 21.811 11.239 -10.695 1.00 96.19 301 PRO A N 1
ATOM 2467 C CA . PRO A 1 301 ? 20.793 10.297 -11.159 1.00 96.19 301 PRO A CA 1
ATOM 2468 C C . PRO A 1 301 ? 19.383 10.870 -10.994 1.00 96.19 301 PRO A C 1
ATOM 2470 O O . PRO A 1 301 ? 18.997 11.280 -9.896 1.00 96.19 301 PRO A O 1
ATOM 2473 N N . PHE A 1 302 ? 18.618 10.916 -12.086 1.00 93.56 302 PHE A N 1
ATOM 2474 C CA . PHE A 1 302 ? 17.332 11.614 -12.128 1.00 93.56 302 PHE A CA 1
ATOM 2475 C C . PHE A 1 302 ? 16.359 11.162 -11.035 1.00 93.56 302 PHE A C 1
ATOM 2477 O O . PHE A 1 302 ? 15.826 11.985 -10.287 1.00 93.56 302 PHE A O 1
ATOM 2484 N N . HIS A 1 303 ? 16.163 9.849 -10.914 1.00 90.69 303 HIS A N 1
ATOM 2485 C CA . HIS A 1 303 ? 15.210 9.267 -9.972 1.00 90.69 303 HIS A CA 1
ATOM 2486 C C . HIS A 1 303 ? 15.626 9.485 -8.517 1.00 90.69 303 HIS A C 1
ATOM 2488 O O . HIS A 1 303 ? 14.779 9.679 -7.646 1.00 90.69 303 HIS A O 1
ATOM 2494 N N . LEU A 1 304 ? 16.934 9.524 -8.256 1.00 92.12 304 LEU A N 1
ATOM 2495 C CA . LEU A 1 304 ? 17.465 9.793 -6.929 1.00 92.12 304 LEU A CA 1
ATOM 2496 C C . LEU A 1 304 ? 17.288 11.261 -6.527 1.00 92.12 304 LEU A C 1
ATOM 2498 O O . LEU A 1 304 ? 16.952 11.543 -5.381 1.00 92.12 304 LEU A O 1
ATOM 2502 N N . ASN A 1 305 ? 17.488 12.184 -7.472 1.00 92.88 305 ASN A N 1
ATOM 2503 C CA . ASN A 1 305 ? 17.410 13.625 -7.231 1.00 92.88 305 ASN A CA 1
ATOM 2504 C C . ASN A 1 305 ? 15.966 14.146 -7.110 1.00 92.88 305 ASN A C 1
ATOM 2506 O O . ASN A 1 305 ? 15.738 15.175 -6.484 1.00 92.88 305 ASN A O 1
ATOM 2510 N N . ARG A 1 306 ? 14.987 13.452 -7.707 1.00 88.81 306 ARG A N 1
ATOM 2511 C CA . ARG A 1 306 ? 13.558 13.805 -7.602 1.00 88.81 306 ARG A CA 1
ATOM 2512 C C . ARG A 1 306 ? 12.803 13.058 -6.503 1.00 88.81 306 ARG A C 1
ATOM 2514 O O . ARG A 1 306 ? 11.673 13.415 -6.188 1.00 88.81 306 ARG A O 1
ATOM 2521 N N . GLY A 1 307 ? 13.398 12.018 -5.924 1.00 83.19 307 GLY A N 1
ATOM 2522 C CA . GLY A 1 307 ? 12.762 11.235 -4.869 1.00 83.19 307 GLY A CA 1
ATOM 2523 C C . GLY A 1 307 ? 12.751 11.943 -3.510 1.00 83.19 307 GLY A C 1
ATOM 2524 O O . GLY A 1 307 ? 13.628 12.735 -3.188 1.00 83.19 307 GLY A O 1
ATOM 2525 N N . LEU A 1 308 ? 11.809 11.562 -2.643 1.00 81.19 308 LEU A N 1
ATOM 2526 C CA . LEU A 1 308 ? 11.737 12.016 -1.241 1.00 81.19 308 LEU A CA 1
ATOM 2527 C C . LEU A 1 308 ? 12.698 11.260 -0.299 1.00 81.19 308 LEU A C 1
ATOM 2529 O O . LEU A 1 308 ? 12.531 11.272 0.921 1.00 81.19 308 LEU A O 1
ATOM 2533 N N . SER A 1 309 ? 13.664 10.525 -0.849 1.00 86.62 309 SER A N 1
ATOM 2534 C CA . SER A 1 309 ? 14.537 9.642 -0.074 1.00 86.62 309 SER A CA 1
ATOM 2535 C C . SER A 1 309 ? 15.828 10.342 0.354 1.00 86.62 309 SER A C 1
ATOM 2537 O O . SER A 1 309 ? 16.384 11.149 -0.384 1.00 86.62 309 SER A O 1
ATOM 2539 N N . PHE A 1 310 ? 16.383 9.945 1.501 1.00 92.00 310 PHE A N 1
ATOM 2540 C CA . PHE A 1 310 ? 17.726 10.367 1.928 1.00 92.00 310 PHE A CA 1
ATOM 2541 C C . PHE A 1 310 ? 18.856 9.672 1.154 1.00 92.00 310 PHE A C 1
ATOM 2543 O O . PHE A 1 310 ? 20.029 9.846 1.473 1.00 92.00 310 PHE A O 1
ATOM 2550 N N . SER A 1 311 ? 18.528 8.874 0.138 1.00 94.62 311 SER A N 1
ATOM 2551 C CA . SER A 1 311 ? 19.498 8.105 -0.635 1.00 94.62 311 SER A CA 1
ATOM 2552 C C . SER A 1 311 ? 20.483 8.993 -1.407 1.00 94.62 311 SER A C 1
ATOM 2554 O O . SER A 1 311 ? 21.627 8.587 -1.597 1.00 94.62 311 SER A O 1
ATOM 2556 N N . LEU A 1 312 ? 20.100 10.232 -1.748 1.00 95.62 312 LEU A N 1
ATOM 2557 C CA . LEU A 1 312 ? 21.002 11.215 -2.362 1.00 95.62 312 LEU A CA 1
ATOM 2558 C C . LEU A 1 312 ? 22.207 11.552 -1.464 1.00 95.62 312 LEU A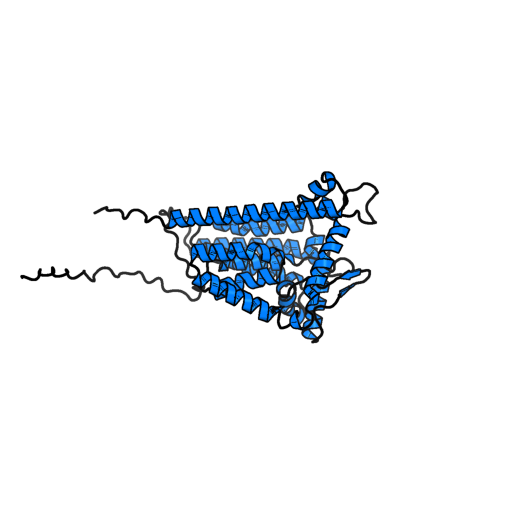 C 1
ATOM 2560 O O . LEU A 1 312 ? 23.312 11.725 -1.964 1.00 95.62 312 LEU A O 1
ATOM 2564 N N . VAL A 1 313 ? 22.029 11.550 -0.138 1.00 96.44 313 VAL A N 1
ATOM 2565 C CA . VAL A 1 313 ? 23.123 11.783 0.822 1.00 96.44 313 VAL A CA 1
ATOM 2566 C C . VAL A 1 313 ? 24.175 10.677 0.722 1.00 96.44 313 VAL A C 1
ATOM 2568 O O . VAL A 1 313 ? 25.372 10.948 0.720 1.00 96.44 313 VAL A O 1
ATOM 2571 N N . PHE A 1 314 ? 23.748 9.420 0.596 1.00 97.62 314 PHE A N 1
ATOM 2572 C CA . PHE A 1 314 ? 24.675 8.300 0.422 1.00 97.62 314 PHE A CA 1
ATOM 2573 C C . PHE A 1 314 ? 25.363 8.357 -0.936 1.00 97.62 314 PHE A C 1
ATOM 2575 O O . PHE A 1 314 ? 26.552 8.078 -1.030 1.00 97.62 314 PHE A O 1
ATOM 2582 N N . PHE A 1 315 ? 24.635 8.756 -1.976 1.00 96.81 315 PHE A N 1
ATOM 2583 C CA . PHE A 1 315 ? 25.211 8.926 -3.301 1.00 96.81 315 PHE A CA 1
ATOM 2584 C C . PHE A 1 315 ? 26.316 9.991 -3.327 1.00 96.81 315 PHE A C 1
ATOM 2586 O O . PHE A 1 315 ? 27.393 9.728 -3.864 1.00 96.81 315 PHE A O 1
ATOM 2593 N N . ASP A 1 316 ? 26.080 11.150 -2.709 1.00 96.81 316 ASP A N 1
ATOM 2594 C CA . ASP A 1 316 ? 27.020 12.274 -2.719 1.00 96.81 316 ASP A CA 1
ATOM 2595 C C . ASP A 1 316 ? 28.215 12.065 -1.777 1.00 96.81 316 ASP A C 1
ATOM 2597 O O . ASP A 1 316 ? 29.341 12.413 -2.128 1.00 96.81 316 ASP A O 1
ATOM 2601 N N . TYR A 1 317 ? 27.985 11.504 -0.584 1.00 97.81 317 TYR A N 1
ATOM 2602 C CA . TYR A 1 317 ? 28.964 11.569 0.508 1.00 97.81 317 TYR A CA 1
ATOM 2603 C C . TYR A 1 317 ? 29.525 10.219 0.961 1.00 97.81 317 TYR A C 1
ATOM 2605 O O . TYR A 1 317 ? 30.547 10.198 1.648 1.00 97.81 317 TYR A O 1
ATOM 2613 N N . TRP A 1 318 ? 28.895 9.089 0.621 1.00 98.31 318 TRP A N 1
ATOM 2614 C CA . TRP A 1 318 ? 29.433 7.784 1.011 1.00 98.31 318 TRP A CA 1
ATOM 2615 C C . TRP A 1 318 ? 30.574 7.375 0.063 1.00 98.31 318 TRP A C 1
ATOM 2617 O O . TRP A 1 318 ? 30.388 7.430 -1.156 1.00 98.31 318 TRP A O 1
ATOM 2627 N N . PRO A 1 319 ? 31.757 6.980 0.570 1.00 97.94 319 PRO A N 1
ATOM 2628 C CA . PRO A 1 319 ? 32.878 6.582 -0.277 1.00 97.94 319 PRO A CA 1
ATOM 2629 C C . PRO A 1 319 ? 32.647 5.200 -0.907 1.00 97.94 319 PRO A C 1
ATOM 2631 O O . PRO A 1 319 ? 31.892 4.388 -0.377 1.00 97.94 319 PRO A O 1
ATOM 2634 N N . GLY A 1 320 ? 33.351 4.910 -2.001 1.00 97.12 320 GLY A N 1
ATOM 2635 C CA . GLY A 1 320 ? 33.328 3.597 -2.656 1.00 97.12 320 GLY A CA 1
ATOM 2636 C C . GLY A 1 320 ? 32.502 3.548 -3.940 1.00 97.12 320 GLY A C 1
ATOM 2637 O O . GLY A 1 320 ? 32.072 4.579 -4.471 1.00 97.12 320 GLY A O 1
ATOM 2638 N N . ALA A 1 321 ? 32.331 2.330 -4.452 1.00 97.25 321 ALA A N 1
ATOM 2639 C CA . ALA A 1 321 ? 31.558 2.057 -5.656 1.00 97.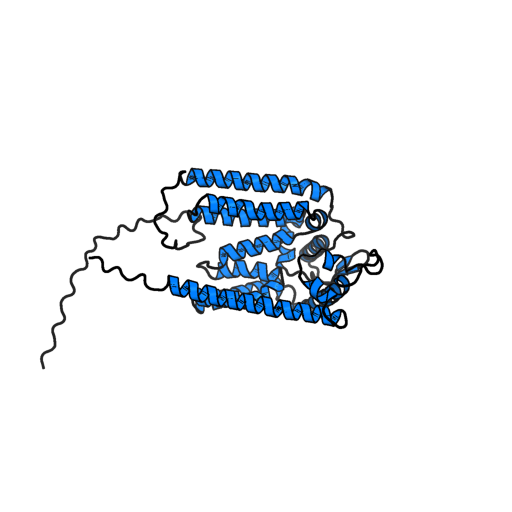25 321 ALA A CA 1
ATOM 2640 C C . ALA A 1 321 ? 30.054 2.262 -5.406 1.00 97.25 321 ALA A C 1
ATOM 2642 O O . ALA A 1 321 ? 29.608 2.422 -4.269 1.00 97.25 321 ALA A O 1
ATOM 2643 N N . LEU A 1 322 ? 29.247 2.273 -6.469 1.00 96.12 322 LEU A N 1
ATOM 2644 C CA . LEU A 1 322 ? 27.808 2.532 -6.360 1.00 96.12 322 LEU A CA 1
ATOM 2645 C C . LEU A 1 322 ? 27.108 1.504 -5.459 1.00 96.12 322 LEU A C 1
ATOM 2647 O O . LEU A 1 322 ? 26.241 1.849 -4.656 1.00 96.12 322 LEU A O 1
ATOM 2651 N N . GLU A 1 323 ? 27.542 0.256 -5.560 1.00 96.44 323 GLU A N 1
ATOM 2652 C CA . GLU A 1 323 ? 27.095 -0.883 -4.776 1.00 96.44 323 GLU A CA 1
ATOM 2653 C C . GLU A 1 323 ? 27.362 -0.669 -3.280 1.00 96.44 323 GLU A C 1
ATOM 2655 O O . GLU A 1 323 ? 26.473 -0.912 -2.461 1.00 96.44 323 GLU A O 1
ATOM 2660 N N . ASP A 1 324 ? 28.531 -0.125 -2.920 1.00 97.38 324 ASP A N 1
ATOM 2661 C CA . ASP A 1 324 ? 28.881 0.199 -1.532 1.00 97.38 324 ASP A CA 1
ATOM 2662 C C . ASP A 1 324 ? 27.950 1.278 -0.966 1.00 97.38 324 ASP A C 1
ATOM 2664 O O . ASP A 1 324 ? 27.473 1.174 0.170 1.00 97.38 324 ASP A O 1
ATOM 2668 N N . LYS A 1 325 ? 27.635 2.299 -1.775 1.00 97.44 325 LYS A N 1
ATOM 2669 C CA . LYS A 1 325 ? 26.722 3.389 -1.392 1.00 97.44 325 LYS A CA 1
ATOM 2670 C C . LYS A 1 325 ? 25.294 2.880 -1.189 1.00 97.44 325 LYS A C 1
ATOM 2672 O O . LYS A 1 325 ? 24.647 3.233 -0.199 1.00 97.44 325 LYS A O 1
ATOM 2677 N N . ILE A 1 326 ? 24.808 2.016 -2.084 1.00 95.94 326 ILE A N 1
ATOM 2678 C CA . ILE A 1 326 ? 23.494 1.368 -1.963 1.00 95.94 326 ILE A CA 1
ATOM 2679 C C . ILE A 1 326 ? 23.454 0.480 -0.714 1.00 95.94 326 ILE A C 1
ATOM 2681 O O . ILE A 1 326 ? 22.495 0.546 0.060 1.00 95.94 326 ILE A O 1
ATOM 2685 N N . ALA A 1 327 ? 24.493 -0.325 -0.478 1.00 96.69 327 ALA A N 1
ATOM 2686 C CA . ALA A 1 327 ? 24.588 -1.190 0.694 1.00 96.69 327 ALA A CA 1
ATOM 2687 C C . ALA A 1 327 ? 24.576 -0.381 2.001 1.00 96.69 327 ALA A C 1
ATOM 2689 O O . ALA A 1 327 ? 23.864 -0.736 2.947 1.00 96.69 327 ALA A O 1
ATOM 2690 N N . ALA A 1 328 ? 25.293 0.743 2.043 1.00 97.62 328 ALA A N 1
ATOM 2691 C CA . ALA A 1 328 ? 25.282 1.658 3.178 1.00 97.62 328 ALA A CA 1
ATOM 2692 C C . ALA A 1 328 ? 23.897 2.268 3.421 1.00 97.62 328 ALA A C 1
ATOM 2694 O O . ALA A 1 328 ? 23.404 2.231 4.552 1.00 97.62 328 ALA A O 1
ATOM 2695 N N . ALA A 1 329 ? 23.233 2.750 2.366 1.00 96.44 329 ALA A N 1
ATOM 2696 C CA . ALA A 1 329 ? 21.880 3.292 2.458 1.00 96.44 329 ALA A CA 1
ATOM 2697 C C . ALA A 1 329 ? 20.882 2.249 2.988 1.00 96.44 329 ALA A C 1
ATOM 2699 O O . ALA A 1 329 ? 20.132 2.532 3.924 1.00 96.44 329 ALA A O 1
ATOM 2700 N N . ARG A 1 330 ? 20.925 1.015 2.461 1.00 95.00 330 ARG A N 1
ATOM 2701 C CA . ARG A 1 330 ? 20.099 -0.113 2.931 1.00 95.00 330 ARG A CA 1
ATOM 2702 C C . ARG A 1 330 ? 20.356 -0.420 4.408 1.00 95.00 330 ARG A C 1
ATOM 2704 O O . ARG A 1 330 ? 19.408 -0.602 5.172 1.00 95.00 330 ARG A O 1
ATOM 2711 N N . LYS A 1 331 ? 21.624 -0.443 4.834 1.00 96.62 331 LYS A N 1
ATOM 2712 C CA . LYS A 1 331 ? 22.009 -0.697 6.230 1.00 96.62 331 LYS A CA 1
ATOM 2713 C C . LYS A 1 331 ? 21.492 0.394 7.167 1.00 96.62 331 LYS A C 1
ATOM 2715 O O . LYS A 1 331 ? 20.929 0.070 8.210 1.00 96.62 331 LYS A O 1
ATOM 2720 N N . VAL A 1 332 ? 21.640 1.670 6.807 1.00 96.94 332 VAL A N 1
ATOM 2721 C CA . VAL A 1 332 ? 21.112 2.777 7.622 1.00 96.94 332 VAL A CA 1
ATOM 2722 C C . VAL A 1 332 ? 19.590 2.731 7.680 1.00 96.94 332 VAL A C 1
ATOM 2724 O O . VAL A 1 332 ? 19.030 2.819 8.771 1.00 96.94 332 VAL A O 1
ATOM 2727 N N . GLN A 1 333 ? 18.915 2.514 6.549 1.00 94.88 333 GLN A N 1
ATOM 2728 C CA . GLN A 1 333 ? 17.461 2.363 6.514 1.00 94.88 333 GLN A CA 1
ATOM 2729 C C . GLN A 1 333 ? 16.992 1.230 7.435 1.00 94.88 333 GLN A C 1
ATOM 2731 O O . GLN A 1 333 ? 16.066 1.430 8.219 1.00 94.88 333 GLN A O 1
ATOM 2736 N N . PHE A 1 334 ? 17.654 0.070 7.397 1.00 95.38 334 PHE A N 1
ATOM 2737 C CA . PHE A 1 334 ? 17.351 -1.051 8.285 1.00 95.38 334 PHE A CA 1
ATOM 2738 C C . PHE A 1 334 ? 17.437 -0.653 9.766 1.00 95.38 334 PHE A C 1
ATOM 2740 O O . PHE A 1 334 ? 16.497 -0.903 10.522 1.00 95.38 334 PHE A O 1
ATOM 2747 N N . TRP A 1 335 ? 18.518 0.016 10.179 1.00 97.25 335 TRP A N 1
ATOM 2748 C CA . TRP A 1 335 ? 18.681 0.465 11.566 1.00 97.25 335 TRP A CA 1
ATOM 2749 C C . TRP A 1 335 ? 17.644 1.508 11.976 1.00 97.25 335 TRP A C 1
ATOM 2751 O O . TRP A 1 335 ? 17.077 1.398 13.060 1.00 97.25 335 TRP A O 1
ATOM 2761 N N . VAL A 1 336 ? 17.343 2.479 11.113 1.00 95.94 336 VAL A N 1
ATOM 2762 C CA . VAL A 1 336 ? 16.302 3.484 11.375 1.00 95.94 336 VAL A CA 1
ATOM 2763 C C . VAL A 1 336 ? 14.940 2.814 11.547 1.00 95.94 336 VAL A C 1
ATOM 2765 O O . VAL A 1 336 ? 14.224 3.110 12.503 1.00 95.94 336 VAL A O 1
ATOM 2768 N N . CYS A 1 337 ? 14.593 1.864 10.676 1.00 95.38 337 CYS A N 1
ATOM 2769 C CA . CYS A 1 337 ? 13.355 1.104 10.797 1.00 95.38 337 CYS A CA 1
ATOM 2770 C C . CYS A 1 337 ? 13.320 0.264 12.085 1.00 95.38 337 CYS A C 1
ATOM 2772 O O . CYS A 1 337 ? 12.278 0.199 12.736 1.00 95.38 337 CYS A O 1
ATOM 2774 N N . LEU A 1 338 ? 14.444 -0.334 12.493 1.00 96.94 338 LEU A N 1
ATOM 2775 C CA . LEU A 1 338 ? 14.534 -1.115 13.729 1.00 96.94 338 LEU A CA 1
ATOM 2776 C C . LEU A 1 338 ? 14.372 -0.235 14.975 1.00 96.94 338 LEU A C 1
ATOM 2778 O O . LEU A 1 338 ? 13.606 -0.584 15.873 1.00 96.94 338 LEU A O 1
ATOM 2782 N N . ILE A 1 339 ? 15.034 0.924 15.007 1.00 97.69 339 ILE A N 1
ATOM 2783 C CA . ILE A 1 339 ? 14.896 1.919 16.078 1.00 97.69 339 ILE A CA 1
ATOM 2784 C C . ILE A 1 339 ? 13.448 2.411 16.152 1.00 97.69 339 ILE A C 1
ATOM 2786 O O . ILE A 1 339 ? 12.874 2.461 17.239 1.00 97.69 339 ILE A O 1
ATOM 2790 N N . ALA A 1 340 ? 12.825 2.711 15.010 1.00 96.69 340 ALA A N 1
ATOM 2791 C CA . ALA A 1 340 ? 11.427 3.123 14.954 1.00 96.69 340 ALA A CA 1
ATOM 2792 C C . ALA A 1 340 ? 10.482 2.024 15.468 1.00 96.69 340 ALA A C 1
ATOM 2794 O O . ALA A 1 340 ? 9.585 2.304 16.263 1.00 96.69 340 ALA A O 1
ATOM 2795 N N . ALA A 1 341 ? 10.696 0.765 15.073 1.00 96.25 341 ALA A N 1
ATOM 2796 C CA . ALA A 1 341 ? 9.915 -0.370 15.559 1.00 96.25 341 ALA A CA 1
ATOM 2797 C C . ALA A 1 341 ? 10.055 -0.552 17.079 1.00 96.25 341 ALA A C 1
ATOM 2799 O O . ALA A 1 341 ? 9.048 -0.684 17.776 1.00 96.25 341 ALA A O 1
ATOM 2800 N N . ALA A 1 342 ? 11.282 -0.502 17.604 1.00 97.19 342 ALA A N 1
ATOM 2801 C CA . ALA A 1 342 ? 11.543 -0.587 19.037 1.00 97.19 342 ALA A CA 1
ATOM 2802 C C . ALA A 1 342 ? 10.897 0.580 19.800 1.00 97.19 342 ALA A C 1
ATOM 2804 O O . ALA A 1 342 ? 10.189 0.353 20.780 1.00 97.19 342 ALA A O 1
ATOM 2805 N N . GLY A 1 343 ? 11.062 1.814 19.316 1.00 97.12 343 GLY A N 1
ATOM 2806 C CA . GLY A 1 343 ? 10.454 3.009 19.899 1.00 97.12 343 GLY A CA 1
ATOM 2807 C C . GLY A 1 343 ? 8.928 2.929 19.942 1.00 97.12 343 GLY A C 1
ATOM 2808 O O . GLY A 1 343 ? 8.327 3.216 20.977 1.00 97.12 343 GLY A O 1
ATOM 2809 N N . MET A 1 344 ? 8.292 2.452 18.866 1.00 95.94 344 MET A N 1
ATOM 2810 C CA . MET A 1 344 ? 6.844 2.218 18.843 1.00 95.94 344 MET A CA 1
ATOM 2811 C C . MET A 1 344 ? 6.409 1.159 19.857 1.00 95.94 344 MET A C 1
ATOM 2813 O O . MET A 1 344 ? 5.419 1.366 20.555 1.00 95.94 344 MET A O 1
ATOM 2817 N N . LEU A 1 345 ? 7.133 0.042 19.973 1.00 96.19 345 LEU A N 1
ATOM 2818 C CA . LEU A 1 345 ? 6.806 -1.015 20.935 1.00 96.19 345 LEU A CA 1
ATOM 2819 C C . LEU A 1 345 ? 6.954 -0.545 22.383 1.00 96.19 345 LEU A C 1
ATOM 2821 O O . LEU A 1 345 ? 6.077 -0.815 23.202 1.00 96.19 345 LEU A O 1
ATOM 2825 N N . ILE A 1 346 ? 8.028 0.186 22.684 1.00 96.56 346 ILE A N 1
ATOM 2826 C CA . ILE A 1 346 ? 8.282 0.768 24.004 1.00 96.56 346 ILE A CA 1
ATOM 2827 C C . ILE A 1 346 ? 7.189 1.788 24.346 1.00 96.56 346 ILE A C 1
ATOM 2829 O O . ILE A 1 346 ? 6.558 1.685 25.399 1.00 96.56 346 ILE A O 1
ATOM 2833 N N . GLY A 1 347 ? 6.907 2.728 23.440 1.00 95.31 347 GLY A N 1
ATOM 2834 C CA . GLY A 1 347 ? 5.853 3.726 23.629 1.00 95.31 347 GLY A CA 1
ATOM 2835 C C . GLY A 1 347 ? 4.477 3.084 23.818 1.00 95.31 347 GLY A C 1
ATOM 2836 O O . GLY A 1 347 ? 3.738 3.447 24.733 1.00 95.31 347 GLY A O 1
ATOM 2837 N N . PHE A 1 348 ? 4.154 2.067 23.016 1.00 94.25 348 PHE A N 1
ATOM 2838 C CA . PHE A 1 348 ? 2.905 1.319 23.142 1.00 94.25 348 PHE A CA 1
ATOM 2839 C C . PHE A 1 348 ? 2.801 0.564 24.474 1.00 94.25 348 PHE A C 1
ATOM 2841 O O . PHE A 1 348 ? 1.735 0.544 25.094 1.00 94.25 348 PHE A O 1
ATOM 2848 N N . TYR A 1 349 ? 3.899 -0.037 24.937 1.00 94.44 349 TYR A N 1
ATOM 2849 C CA . TYR A 1 349 ? 3.961 -0.732 26.220 1.00 94.44 349 TYR A CA 1
ATOM 2850 C C . TYR A 1 349 ? 3.685 0.213 27.398 1.00 94.44 349 TYR A C 1
ATOM 2852 O O . TYR A 1 349 ? 2.833 -0.094 28.238 1.00 94.44 349 TYR A O 1
ATOM 2860 N N . PHE A 1 350 ? 4.339 1.379 27.438 1.00 93.38 350 PHE A N 1
ATOM 2861 C CA . PHE A 1 350 ? 4.124 2.367 28.500 1.00 93.38 350 PHE A CA 1
ATOM 2862 C C . PHE A 1 350 ? 2.715 2.959 28.468 1.00 93.38 350 PHE A C 1
ATOM 2864 O O . PHE A 1 350 ? 2.047 2.979 29.502 1.00 93.38 350 PHE A O 1
ATOM 2871 N N . TRP A 1 351 ? 2.212 3.314 27.282 1.00 90.56 351 TRP A N 1
ATOM 2872 C CA . TRP A 1 351 ? 0.837 3.788 27.116 1.00 90.56 351 TRP A CA 1
ATOM 2873 C C . TRP A 1 351 ? -0.190 2.781 27.656 1.00 90.56 351 TRP A C 1
ATOM 2875 O O . TRP A 1 351 ? -1.145 3.143 28.349 1.00 90.56 351 TRP A O 1
ATOM 2885 N N . LYS A 1 352 ? 0.018 1.485 27.389 1.00 87.38 352 LYS A N 1
ATOM 2886 C CA . LYS A 1 352 ? -0.866 0.438 27.907 1.00 87.38 352 LYS A CA 1
ATOM 2887 C C . LYS A 1 352 ? -0.777 0.312 29.430 1.00 87.38 352 LYS A C 1
ATOM 2889 O O . LYS A 1 352 ? -1.806 0.091 30.075 1.00 87.38 352 LYS A O 1
ATOM 2894 N N . LYS A 1 353 ? 0.428 0.411 29.998 1.00 87.50 353 LYS A N 1
ATOM 2895 C CA . LYS A 1 353 ? 0.649 0.314 31.446 1.00 87.50 353 LYS A CA 1
ATOM 2896 C C . LYS A 1 353 ? -0.099 1.421 32.187 1.00 87.50 353 LYS A C 1
ATOM 2898 O O . LYS A 1 353 ? -0.813 1.112 33.131 1.00 87.50 353 LYS A O 1
ATOM 2903 N N . GLU A 1 354 ? -0.020 2.661 31.709 1.00 83.94 354 GLU A N 1
ATOM 2904 C CA . GLU A 1 354 ? -0.739 3.801 32.294 1.00 83.94 354 GLU A CA 1
ATOM 2905 C C . GLU A 1 354 ? -2.259 3.619 32.251 1.00 83.94 354 GLU A C 1
ATOM 2907 O O . GLU A 1 354 ? -2.933 3.828 33.255 1.00 83.94 354 GLU A O 1
ATOM 2912 N N . GLY A 1 355 ? -2.801 3.150 31.122 1.00 76.69 355 GLY A N 1
ATOM 2913 C CA . GLY A 1 355 ? -4.234 2.861 30.999 1.00 76.69 355 GLY A CA 1
ATOM 2914 C C . GLY A 1 355 ? -4.712 1.640 31.796 1.00 76.69 355 GLY A C 1
ATOM 2915 O O . GLY A 1 355 ? -5.918 1.442 31.937 1.00 76.69 355 GLY A O 1
ATOM 2916 N N . SER A 1 356 ? -3.786 0.809 32.285 1.00 63.59 356 SER A N 1
ATOM 2917 C CA . SER A 1 356 ? -4.069 -0.365 33.122 1.00 63.59 356 SER A CA 1
ATOM 2918 C C . SER A 1 356 ? -3.812 -0.110 34.604 1.00 63.59 356 SER A C 1
ATOM 2920 O O . SER A 1 356 ? -4.184 -0.956 35.418 1.00 63.59 356 SER A O 1
ATOM 2922 N N . SER A 1 357 ? -3.188 1.020 34.962 1.00 50.59 357 SER A N 1
ATOM 2923 C CA . SER A 1 357 ? -3.143 1.466 36.348 1.00 50.59 357 SER A CA 1
ATOM 2924 C C . SER A 1 357 ? -4.590 1.528 36.823 1.00 50.59 357 SER A C 1
ATOM 2926 O O . SER A 1 357 ? -5.388 2.219 36.182 1.00 50.59 357 SER A O 1
ATOM 2928 N N . PRO A 1 358 ? -4.970 0.771 37.868 1.00 51.66 358 PRO A N 1
ATOM 2929 C CA . PRO A 1 358 ? -6.301 0.885 38.425 1.00 51.66 358 PRO A CA 1
ATOM 2930 C C . PRO A 1 358 ? -6.445 2.355 38.774 1.00 51.66 358 PRO A C 1
ATOM 2932 O O . PRO A 1 358 ? -5.721 2.847 39.637 1.00 51.66 358 PRO A O 1
ATOM 2935 N N . SER A 1 359 ? -7.301 3.074 38.039 1.00 51.91 359 SER A N 1
ATOM 2936 C CA . SER A 1 359 ? -7.791 4.364 38.489 1.00 51.91 359 SER A CA 1
ATOM 2937 C C . SER A 1 359 ? -8.231 4.082 39.901 1.00 51.91 359 SER A C 1
ATOM 2939 O O . SER A 1 359 ? -9.150 3.273 40.079 1.00 51.91 359 SER A O 1
ATOM 2941 N N . THR A 1 360 ? -7.451 4.608 40.844 1.00 45.97 360 THR A N 1
ATOM 2942 C CA . THR A 1 360 ? -7.604 4.455 42.274 1.00 45.97 360 THR A CA 1
ATOM 2943 C C . THR A 1 360 ? -9.085 4.381 42.500 1.00 45.97 360 THR A C 1
ATOM 2945 O O . THR A 1 360 ? -9.793 5.323 42.141 1.00 45.97 360 THR A O 1
ATOM 2948 N N . SER A 1 361 ? -9.547 3.197 42.902 1.00 42.28 361 SER A N 1
ATOM 2949 C CA . SER A 1 361 ? -10.873 2.995 43.443 1.00 42.28 361 SER A CA 1
ATOM 2950 C C . SER A 1 361 ? -11.075 4.174 44.363 1.00 42.28 361 SER A C 1
ATOM 2952 O O . SER A 1 361 ? -10.449 4.237 45.421 1.00 42.28 361 SER A O 1
ATOM 2954 N N . ALA A 1 362 ? -11.803 5.168 43.859 1.00 42.12 362 ALA A N 1
ATOM 2955 C CA . ALA A 1 362 ? -12.183 6.331 44.602 1.00 42.12 362 ALA A CA 1
ATOM 2956 C C . ALA A 1 362 ? -13.119 5.744 45.641 1.00 42.12 362 ALA A C 1
ATOM 2958 O O . ALA A 1 362 ? -14.304 5.542 45.401 1.00 42.12 362 ALA A O 1
ATOM 2959 N N . SER A 1 363 ? -12.510 5.364 46.758 1.00 37.38 363 SER A N 1
ATOM 2960 C CA . SER A 1 363 ? -13.042 5.472 48.093 1.00 37.38 363 SER A CA 1
ATOM 2961 C C . SER A 1 363 ? -13.518 6.915 48.259 1.00 37.38 363 SER A C 1
ATOM 2963 O O . SER A 1 363 ? -12.837 7.761 48.832 1.00 37.38 363 SER A O 1
ATOM 2965 N N . LEU A 1 364 ? -14.645 7.212 47.625 1.00 36.78 364 LEU A N 1
ATOM 2966 C CA . LEU A 1 364 ? -15.550 8.277 47.982 1.00 36.78 364 LEU A CA 1
ATOM 2967 C C . LEU A 1 364 ? -16.872 7.576 48.264 1.00 36.78 364 LEU A C 1
ATOM 2969 O O . LEU A 1 364 ? -17.567 7.147 47.342 1.00 36.78 364 LEU A O 1
ATOM 2973 N N . VAL A 1 365 ? -17.131 7.537 49.573 1.00 34.75 365 VAL A N 1
ATOM 2974 C CA . VAL A 1 365 ? -18.270 7.000 50.327 1.00 34.75 365 VAL A CA 1
ATOM 2975 C C . VAL A 1 365 ? -18.180 5.519 50.667 1.00 34.75 365 VAL A C 1
ATOM 2977 O O . VAL A 1 365 ? -18.474 4.661 49.807 1.00 34.75 365 VAL A O 1
#

pLDDT: mean 89.58, std 16.31, range [34.75, 98.75]